Protein 3BQW (pdb70)

CATH classification: 3.15.30.10 (+1 more: 3.30.1930.10)

B-factor: mean 32.92, std 10.59, range [14.54, 110.26]

InterPro domains:
  IPR005564 Major capsid protein GpE [MF_04133] (9-351)
  IPR005564 Major capsid protein GpE [PF03864] (26-349)

Foldseek 3Di:
DDWDDQVRVVCLLVVPPDLLNPAFDQLCVLFAVAEAFDPAQWQQQVPDPDPLFDQWWWKFAADVPRTPSVRTDIDSTGHFAKDKDKDWQDLVDDQDDDDDDDPPCNVPSVSSSVSSQSVVVSVQSNVVSVVQLLLSLCCLAPQKDFHHHDPDHIMMTGNCADPLQHAECVVDPFLVPDDLADDQCVVVVVVNQVQLVDGFQEKEAAQVVVVSCVSRPNSVVQFAQDDDCPDSSVVSCPSVVVFKDWRGDRVSYTYMYGGDWDADPVRDIDGSDPRQKMKTAHSVFYHHKYWGFDDDVVCVVVVNRRDQKGKTWDWDDDVDTIIMIMIITGIHRTTSDSSNMHMYRHD

Radius of gyration: 22.41 Å; Cα contacts (8 Å, |Δi|>4): 699; chains: 1; bounding box: 51×48×63 Å

Nearest PDB structures (foldseek):
  3bqw-assembly1_A  TM=1.003E+00  e=4.067E-76  Escherichia coli CFT073
  7sj5-assembly1_B  TM=9.434E-01  e=4.697E-40  Lambdavirus lambda
  7vii-assembly1_E  TM=7.549E-01  e=7.571E-28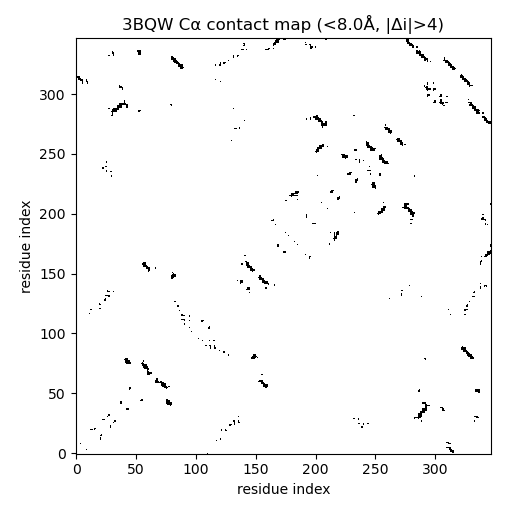  Lambdavirus lambda
  6xgp-assembly1_A  TM=8.252E-01  e=4.850E-23  Bacteriophage sp.
  6xgp-assembly2_B  TM=8.076E-01  e=1.900E-23  Bacteriophage sp.

Solvent-accessible surface area: 17542 Å² total; per-residue (Å²): 100,156,41,30,82,28,124,87,1,37,67,27,15,110,141,50,104,12,58,57,34,141,62,31,29,0,0,12,46,6,1,1,52,80,78,20,46,18,80,59,75,33,0,59,0,89,90,26,126,72,156,111,13,36,58,46,1,32,11,1,53,24,100,59,101,119,40,45,84,152,141,14,139,92,21,33,57,0,37,0,11,20,26,78,38,100,59,90,3,42,79,97,120,140,24,156,124,92,100,80,39,78,79,91,67,23,135,68,96,81,52,50,21,56,52,25,0,18,11,13,1,72,130,0,0,68,46,1,26,28,112,5,0,59,8,0,2,34,0,0,10,64,0,81,2,60,4,97,27,91,88,38,158,94,27,9,0,8,15,106,18,41,160,111,0,72,36,79,3,63,129,57,113,67,0,72,126,41,78,54,95,82,30,102,3,44,144,10,6,99,112,20,19,92,54,8,73,37,100,14,42,0,0,0,0,1,50,60,0,19,125,7,0,104,39,0,91,39,3,150,113,86,56,71,116,81,106,46,50,150,32,54,2,11,98,14,10,150,83,21,64,174,49,11,45,15,45,0,36,12,70,118,15,1,0,0,12,3,41,2,107,44,87,44,127,134,54,56,128,92,79,22,2,86,34,32,30,0,0,0,0,19,7,112,6,86,0,8,4,0,16,0,3,0,93,26,141,66,0,81,153,72,69,25,29,97,35,74,21,3,0,42,13,67,56,81,145,49,162,92,58,45,13,40,0,16,0,8,0,1,2,0,0,0,1,10,27,11,146,68,1,0,5,0,87,10,43

Sequence (347 aa):
AMALNTNQLFAYLNRGDIAEFKFSPLFTTLFFPNVATFSTQNIMLDTLDIEEVTMSAFCSPMVGSQVQRDKGYETSTIKPGYMKPKHEIDPTKTIMRMAGEDPAQLNDPTYRRMRLITGNMRRQINAIKARVEWLAVNAVTTGKNIIEGEGIERYEIDWKIPEKNIIEQADGKKWSEQDKETHYPIYDIELYADQAGCPANVMIMGAEVWRTLRSFKKFRELYDLSRGSESAAELACKNLGEVVSFKGYLGDLALIVYSGKYTDSDGTEKYFLEPDLLVLGNTNNKGLVAYGAIMDQEAVRTGATQNMFYPKNWIEDGDPAIEYVQTHSAPQPVPADIRKFVTVKIA

Structure (mmCIF, N/CA/C/O backbone):
data_3BQW
#
_entry.id   3BQW
#
_cell.length_a   113.624
_cell.length_b   113.624
_cell.length_c   58.863
_cell.angle_alpha   90.00
_cell.angle_beta   90.00
_cell.angle_gamma   120.00
#
_symmetry.space_group_name_H-M   'P 61'
#
loop_
_entity.id
_entity.type
_entity.pdbx_description
1 polymer 'Putative capsid protein of prophage'
2 water water
#
loop_
_atom_site.group_PDB
_atom_site.id
_atom_site.type_symbol
_atom_site.label_atom_id
_atom_site.label_alt_id
_atom_site.label_comp_id
_atom_site.label_asym_id
_atom_site.label_entity_id
_atom_site.label_seq_id
_atom_site.pdbx_PDB_ins_code
_atom_site.Cartn_x
_atom_site.Cartn_y
_atom_site.Cartn_z
_atom_site.occupancy
_atom_site.B_iso_or_equiv
_atom_site.auth_seq_id
_atom_site.auth_comp_id
_atom_site.auth_asym_id
_atom_site.auth_atom_id
_atom_site.pdbx_PDB_model_num
ATOM 1 N N . ALA A 1 5 ? 41.375 24.785 35.257 1.00 42.96 5 ALA A N 1
ATOM 2 C CA . ALA A 1 5 ? 41.062 23.850 34.134 1.00 42.86 5 ALA A CA 1
ATOM 3 C C . ALA A 1 5 ? 41.986 22.623 34.201 1.00 42.86 5 ALA A C 1
ATOM 4 O O . ALA A 1 5 ? 43.211 22.754 34.146 1.00 43.21 5 ALA A O 1
ATOM 6 N N . MET A 1 6 ? 41.391 21.440 34.362 1.00 42.56 6 MET A N 1
ATOM 7 C CA . MET A 1 6 ? 42.128 20.176 34.299 1.00 42.42 6 MET A CA 1
ATOM 8 C C . MET A 1 6 ? 41.808 19.444 32.985 1.00 40.74 6 MET A C 1
ATOM 9 O O . MET A 1 6 ? 40.664 19.439 32.543 1.00 40.42 6 MET A O 1
ATOM 14 N N . ALA A 1 7 ? 42.820 18.830 32.377 1.00 39.17 7 ALA A N 1
ATOM 15 C CA . ALA A 1 7 ? 42.644 18.137 31.096 1.00 38.45 7 ALA A CA 1
ATOM 16 C C . ALA A 1 7 ? 41.893 16.834 31.339 1.00 37.09 7 ALA A C 1
ATOM 17 O O . ALA A 1 7 ? 42.128 16.174 32.337 1.00 37.02 7 ALA A O 1
ATOM 19 N N . LEU A 1 8 ? 40.959 16.500 30.454 1.00 35.85 8 LEU A N 1
ATOM 20 C CA . LEU A 1 8 ? 40.220 15.252 30.563 1.00 35.22 8 LEU A CA 1
ATOM 21 C C . LEU A 1 8 ? 41.135 14.137 30.146 1.00 34.53 8 LEU A C 1
ATOM 22 O O . LEU A 1 8 ? 41.889 14.286 29.199 1.00 34.54 8 LEU A O 1
ATOM 27 N N . ASN A 1 9 ? 41.079 13.021 30.856 1.00 33.95 9 ASN A N 1
ATOM 28 C CA . ASN A 1 9 ? 41.831 11.862 30.437 1.00 33.94 9 ASN A CA 1
ATOM 29 C C . ASN A 1 9 ? 41.055 11.099 29.366 1.00 33.39 9 ASN A C 1
ATOM 30 O O . ASN A 1 9 ? 39.894 11.393 29.068 1.00 32.87 9 ASN A O 1
ATOM 35 N N . THR A 1 10 ? 41.710 10.116 28.787 1.00 33.16 10 THR A N 1
ATOM 36 C CA . THR A 1 10 ? 41.214 9.536 27.569 1.00 33.24 10 THR A CA 1
ATOM 37 C C . THR A 1 10 ? 40.018 8.605 27.793 1.00 32.49 10 THR A C 1
ATOM 38 O O . THR A 1 10 ? 39.166 8.509 26.931 1.00 32.03 10 THR A O 1
ATOM 42 N N . ASN A 1 11 ? 39.905 7.984 28.960 1.00 32.33 11 ASN A N 1
ATOM 43 C CA . ASN A 1 11 ? 38.661 7.291 29.318 1.00 32.41 11 ASN A CA 1
ATOM 44 C C . ASN A 1 11 ? 37.459 8.237 29.289 1.00 31.79 11 ASN A C 1
ATOM 45 O O . ASN A 1 11 ? 36.367 7.847 28.887 1.00 31.48 11 ASN A O 1
ATOM 50 N N . GLN A 1 12 ? 37.668 9.473 29.721 1.00 31.43 12 GLN A N 1
ATOM 51 C CA . GLN A 1 12 ? 36.600 10.486 29.736 1.00 31.93 12 GLN A CA 1
ATOM 52 C C . GLN A 1 12 ? 36.200 10.882 28.322 1.00 30.74 12 GLN A C 1
ATOM 53 O O . GLN A 1 12 ? 35.016 11.006 27.995 1.00 30.88 12 GLN A O 1
ATOM 59 N N . LEU A 1 13 ? 37.196 11.041 27.466 1.00 30.15 13 LEU A N 1
ATOM 60 C CA . LEU A 1 13 ? 36.950 11.323 26.050 1.00 29.14 13 LEU A CA 1
ATOM 61 C C . LEU A 1 13 ? 36.333 10.126 25.306 1.00 28.61 13 LEU A C 1
ATOM 62 O O . LEU A 1 13 ? 35.438 10.311 24.477 1.00 28.40 13 LEU A O 1
ATOM 67 N N . PHE A 1 14 ? 36.792 8.908 25.586 1.00 28.27 14 PHE A N 1
ATOM 68 C CA . PHE A 1 14 ? 36.170 7.699 25.005 1.00 29.15 14 PHE A CA 1
ATOM 69 C C . PHE A 1 14 ? 34.710 7.501 25.430 1.00 29.60 14 PHE A C 1
ATOM 70 O O . PHE A 1 14 ? 33.907 6.991 24.657 1.00 29.99 14 PHE A O 1
ATOM 78 N N . ALA A 1 15 ? 34.377 7.894 26.651 1.00 29.99 15 ALA A N 1
ATOM 79 C CA . ALA A 1 15 ? 32.991 7.849 27.146 1.00 30.69 15 ALA A CA 1
ATOM 80 C C . ALA A 1 15 ? 32.051 8.624 26.227 1.00 31.22 15 ALA A C 1
ATOM 81 O O . ALA A 1 15 ? 30.928 8.204 25.991 1.00 31.74 15 ALA A O 1
ATOM 83 N N . TYR A 1 16 ? 32.520 9.753 25.707 1.00 31.71 16 TYR A N 1
ATOM 84 C CA . TYR A 1 16 ? 31.733 10.535 24.767 1.00 32.57 16 TYR A CA 1
ATOM 85 C C . TYR A 1 16 ? 31.736 9.912 23.369 1.00 33.45 16 TYR A C 1
ATOM 86 O O . TYR A 1 16 ? 30.698 9.763 22.733 1.00 32.91 16 TYR A O 1
ATOM 95 N N . LEU A 1 17 ? 32.926 9.565 22.909 1.00 34.39 17 LEU A N 1
ATOM 96 C CA . LEU A 1 17 ? 33.120 8.990 21.592 1.00 36.22 17 LEU A CA 1
ATOM 97 C C . LEU A 1 17 ? 32.275 7.711 21.416 1.00 37.90 17 LEU A C 1
ATOM 98 O O . LEU A 1 17 ? 31.782 7.422 20.328 1.00 37.74 17 LEU A O 1
ATOM 103 N N . ASN A 1 18 ? 32.091 6.963 22.503 1.00 40.20 18 ASN A N 1
ATOM 104 C CA . ASN A 1 18 ? 31.359 5.691 22.472 1.00 41.97 18 ASN A CA 1
ATOM 105 C C . ASN A 1 18 ? 29.898 5.839 22.839 1.00 43.55 18 ASN A C 1
ATOM 106 O O . ASN A 1 18 ? 29.226 4.834 23.030 1.00 44.60 18 ASN A O 1
ATOM 111 N N . ARG A 1 19 ? 29.395 7.070 22.940 1.00 45.21 19 ARG A N 1
ATOM 112 C CA . ARG A 1 19 ? 28.135 7.317 23.667 1.00 46.07 19 ARG A CA 1
ATOM 113 C C . ARG A 1 19 ? 26.863 6.670 23.076 1.00 46.91 19 ARG A C 1
ATOM 114 O O . ARG A 1 19 ? 25.909 6.384 23.831 1.00 47.87 19 ARG A O 1
ATOM 122 N N . GLY A 1 20 ? 26.841 6.452 21.757 1.00 47.22 20 GLY A N 1
ATOM 123 C CA . GLY A 1 20 ? 25.775 5.671 21.096 1.00 47.10 20 GLY A CA 1
ATOM 124 C C . GLY A 1 20 ? 24.721 6.474 20.353 1.00 46.96 20 GLY A C 1
ATOM 125 O O . GLY A 1 20 ? 24.177 6.014 19.341 1.00 47.53 20 GLY A O 1
ATOM 126 N N . ASP A 1 21 ? 24.455 7.680 20.854 1.00 46.40 21 ASP A N 1
ATOM 127 C CA . ASP A 1 21 ? 23.459 8.588 20.298 1.00 45.77 21 ASP A CA 1
ATOM 128 C C . ASP A 1 21 ? 24.050 9.834 19.631 1.00 44.87 21 ASP A C 1
ATOM 129 O O . ASP A 1 21 ? 23.394 10.859 19.562 1.00 45.75 21 ASP A O 1
ATOM 134 N N . ILE A 1 22 ? 25.273 9.769 19.136 1.00 43.37 22 ILE A N 1
ATOM 135 C CA . ILE A 1 22 ? 25.825 10.904 18.398 1.00 42.22 22 ILE A CA 1
ATOM 136 C C . ILE A 1 22 ? 25.994 10.461 16.938 1.00 41.14 22 ILE A C 1
ATOM 137 O O . ILE A 1 22 ? 26.796 9.579 16.646 1.00 40.49 22 ILE A O 1
ATOM 142 N N . ALA A 1 23 ? 25.198 11.069 16.052 1.00 40.15 23 ALA A N 1
ATOM 143 C CA . ALA A 1 23 ? 25.120 10.728 14.630 1.00 39.71 23 ALA A CA 1
ATOM 144 C C . ALA A 1 23 ? 26.492 10.699 13.983 1.00 39.66 23 ALA A C 1
ATOM 145 O O . ALA A 1 23 ? 26.802 9.787 13.217 1.00 38.81 23 ALA A O 1
ATOM 147 N N . GLU A 1 24 ? 27.319 11.683 14.333 1.00 39.58 24 GLU A N 1
ATOM 148 C CA . 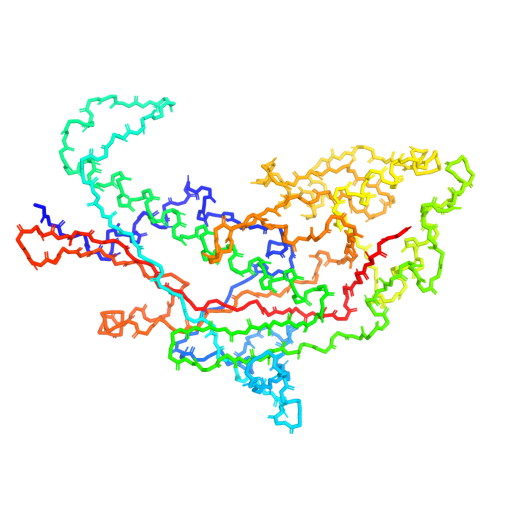GLU A 1 24 ? 28.677 11.801 13.792 1.00 39.84 24 GLU A CA 1
ATOM 149 C C . GLU A 1 24 ? 29.492 10.565 14.091 1.00 38.89 24 GLU A C 1
ATOM 150 O O . GLU A 1 24 ? 30.445 10.279 13.385 1.00 38.88 24 GLU A O 1
ATOM 156 N N . PHE A 1 25 ? 29.135 9.858 15.162 1.00 38.32 25 PHE A N 1
ATOM 157 C CA . PHE A 1 25 ? 29.874 8.676 15.573 1.00 37.69 25 PHE A CA 1
ATOM 158 C C . PHE A 1 25 ? 29.245 7.401 15.012 1.00 37.23 25 PHE A C 1
ATOM 159 O O . PHE A 1 25 ? 29.966 6.510 14.587 1.00 37.07 25 PHE A O 1
ATOM 167 N N . LYS A 1 26 ? 27.924 7.306 14.971 1.00 36.49 26 LYS A N 1
ATOM 168 C CA . LYS A 1 26 ? 27.338 6.040 14.578 1.00 37.01 26 LYS A CA 1
ATOM 169 C C . LYS A 1 26 ? 27.180 5.866 13.039 1.00 35.46 26 LYS A C 1
ATOM 170 O O . LYS A 1 26 ? 27.145 4.730 12.548 1.00 34.72 26 LYS A O 1
ATOM 176 N N . PHE A 1 27 ? 27.110 6.974 12.293 1.00 33.66 27 PHE A N 1
ATOM 177 C CA . PHE A 1 27 ? 26.956 6.917 10.839 1.00 32.34 27 PHE A CA 1
ATOM 178 C C . PHE A 1 27 ? 28.195 7.415 10.118 1.00 30.54 27 PHE A C 1
ATOM 179 O O . PHE A 1 27 ? 28.964 8.195 10.656 1.00 30.71 27 PHE A O 1
ATOM 187 N N . SER A 1 28 ? 28.347 6.944 8.887 1.00 28.26 28 SER A N 1
ATOM 188 C CA . SER A 1 28 ? 29.424 7.323 7.978 1.00 26.97 28 SER A CA 1
ATOM 189 C C . SER A 1 28 ? 28.846 7.671 6.604 1.00 25.45 28 SER A C 1
ATOM 190 O O . SER A 1 28 ? 27.715 7.302 6.276 1.00 25.17 28 SER A O 1
ATOM 193 N N . PRO A 1 29 ? 29.616 8.398 5.792 1.00 23.80 29 PRO A N 1
ATOM 194 C CA . PRO A 1 29 ? 29.162 8.751 4.461 1.00 23.33 29 PRO A CA 1
ATOM 195 C C . PRO A 1 29 ? 28.808 7.547 3.576 1.00 22.94 29 PRO A C 1
ATOM 196 O O . PRO A 1 29 ? 29.092 6.383 3.918 1.00 22.04 29 PRO A O 1
ATOM 200 N N . LEU A 1 30 ? 28.187 7.836 2.447 1.00 22.43 30 LEU A N 1
ATOM 201 C CA . LEU A 1 30 ? 27.521 6.817 1.640 1.00 22.49 30 LEU A CA 1
ATOM 202 C C . LEU A 1 30 ? 28.409 5.680 1.094 1.00 21.76 30 LEU A C 1
ATOM 203 O O . LEU A 1 30 ? 28.077 4.528 1.257 1.00 20.81 30 LEU A O 1
ATOM 208 N N . PHE A 1 31 ? 29.494 6.010 0.397 1.00 22.48 31 PHE A N 1
ATOM 209 C CA . PHE A 1 31 ? 30.363 4.980 -0.199 1.00 21.82 31 PHE A CA 1
ATOM 210 C C . PHE A 1 31 ? 30.980 4.098 0.879 1.00 22.29 31 PHE A C 1
ATOM 211 O O . PHE A 1 31 ? 31.012 2.869 0.737 1.00 22.93 31 PHE A O 1
ATOM 219 N N . THR A 1 32 ? 31.392 4.723 1.988 1.00 21.72 32 THR A N 1
ATOM 220 C CA . THR A 1 32 ? 31.871 3.987 3.128 1.00 21.66 32 THR A CA 1
ATOM 221 C C . THR A 1 32 ? 30.810 2.998 3.638 1.00 21.95 32 THR A C 1
ATOM 222 O O . THR A 1 32 ? 31.089 1.793 3.842 1.00 21.01 32 THR A O 1
ATOM 226 N N . THR A 1 33 ? 29.592 3.493 3.788 1.00 21.61 33 THR A N 1
ATOM 227 C CA . THR A 1 33 ? 28.512 2.685 4.291 1.00 21.86 33 THR A CA 1
ATOM 228 C C . THR A 1 33 ? 28.102 1.544 3.346 1.00 22.10 33 THR A C 1
ATOM 229 O O . THR A 1 33 ? 27.808 0.449 3.795 1.00 22.62 33 THR A O 1
ATOM 233 N N . LEU A 1 34 ? 28.032 1.805 2.048 1.00 22.43 34 LEU A N 1
ATOM 234 C CA . LEU A 1 34 ? 27.583 0.787 1.118 1.00 22.96 34 LEU A CA 1
ATOM 235 C C . LEU A 1 34 ? 28.671 -0.245 0.863 1.00 22.89 34 LEU A C 1
ATOM 236 O O . LEU A 1 34 ? 28.400 -1.453 0.841 1.00 23.61 34 LEU A O 1
ATOM 241 N N . PHE A 1 35 ? 29.902 0.231 0.676 1.00 22.08 35 PHE A N 1
ATOM 242 C CA . PHE A 1 35 ? 30.931 -0.585 0.054 1.00 22.10 35 PHE A CA 1
ATOM 243 C C . PHE A 1 35 ? 32.137 -0.889 0.952 1.00 21.52 35 PHE A C 1
ATOM 244 O O . PHE A 1 35 ? 32.950 -1.747 0.612 1.00 21.19 35 PHE A O 1
ATOM 252 N N . PHE A 1 36 ? 32.259 -0.179 2.076 1.00 21.73 36 PHE A N 1
ATOM 253 C CA . PHE A 1 36 ? 33.352 -0.376 3.025 1.00 21.16 36 PHE A CA 1
ATOM 254 C C . PHE A 1 36 ? 32.856 -0.335 4.467 1.00 22.11 36 PHE A C 1
ATOM 255 O O . PHE A 1 36 ? 33.466 0.334 5.319 1.00 21.43 36 PHE A O 1
ATOM 263 N N . PRO A 1 37 ? 31.733 -1.029 4.755 1.00 22.72 37 PRO A N 1
ATOM 264 C CA . PRO A 1 37 ? 31.057 -0.851 6.044 1.00 23.25 37 PRO A CA 1
ATOM 265 C C . PRO A 1 37 ? 31.704 -1.557 7.234 1.00 23.71 37 PRO A C 1
ATOM 266 O O . PRO A 1 37 ? 31.464 -1.172 8.389 1.00 23.71 37 PRO A O 1
ATOM 270 N N . ASN A 1 38 ? 32.481 -2.605 6.963 1.00 23.60 38 ASN A N 1
ATOM 271 C CA . ASN A 1 38 ? 33.170 -3.338 8.016 1.00 23.06 38 ASN A CA 1
ATOM 272 C C . ASN A 1 38 ? 34.421 -2.609 8.498 1.00 22.72 38 ASN A C 1
ATOM 273 O O . ASN A 1 38 ? 34.866 -1.599 7.901 1.00 22.37 38 ASN A O 1
ATOM 278 N N . VAL A 1 39 ? 34.960 -3.115 9.600 1.00 22.09 39 VAL A N 1
ATOM 279 C CA . VAL A 1 39 ? 36.093 -2.512 10.258 1.00 22.39 39 VAL A CA 1
ATOM 280 C C . VAL A 1 39 ? 37.055 -3.599 10.690 1.00 22.59 39 VAL A C 1
ATOM 281 O O . VAL A 1 39 ? 36.646 -4.727 11.055 1.00 21.79 39 VAL A O 1
ATOM 285 N N . ALA A 1 40 ? 38.338 -3.275 10.581 1.00 22.26 40 ALA A N 1
ATOM 286 C CA . ALA A 1 40 ? 39.376 -4.074 11.169 1.00 22.80 40 ALA A CA 1
ATOM 287 C C . ALA A 1 40 ? 40.390 -3.109 11.758 1.00 23.20 40 ALA A C 1
ATOM 288 O O . ALA A 1 40 ? 40.851 -2.190 11.073 1.00 23.10 40 ALA A O 1
ATOM 290 N N . THR A 1 41 ? 40.722 -3.309 13.034 1.00 23.88 41 THR A N 1
ATOM 291 C CA . THR A 1 41 ? 41.740 -2.508 13.698 1.00 24.16 41 THR A CA 1
ATOM 292 C C . THR A 1 41 ? 42.977 -3.374 13.880 1.00 25.45 41 THR A C 1
ATOM 293 O O . THR A 1 41 ? 42.879 -4.522 14.331 1.00 26.24 41 THR A O 1
ATOM 297 N N . PHE A 1 42 ? 44.139 -2.834 13.517 1.00 25.34 42 PHE A N 1
ATOM 298 C CA . PHE A 1 42 ? 45.381 -3.570 13.602 1.00 25.25 42 PHE A CA 1
ATOM 299 C C . PHE A 1 42 ? 46.203 -3.124 14.809 1.00 25.26 42 PHE A C 1
ATOM 300 O O . PHE A 1 42 ? 46.109 -1.975 15.242 1.00 25.64 42 PHE A O 1
ATOM 308 N N . SER A 1 43 ? 46.991 -4.057 15.355 1.00 25.38 43 SER A N 1
ATOM 309 C CA . SER A 1 43 ? 47.922 -3.772 16.451 1.00 26.42 43 SER A CA 1
ATOM 310 C C . SER A 1 43 ? 49.308 -3.462 15.912 1.00 25.46 43 SER A C 1
ATOM 311 O O . SER A 1 43 ? 50.245 -3.185 16.665 1.00 25.92 43 SER A O 1
ATOM 314 N N . THR A 1 44 ? 49.445 -3.553 14.602 1.00 25.23 44 THR A N 1
ATOM 315 C CA . THR A 1 44 ? 50.634 -3.058 13.908 1.00 24.75 44 THR A CA 1
ATOM 316 C C . THR A 1 44 ? 50.327 -1.697 13.248 1.00 25.27 44 THR A C 1
ATOM 317 O O . THR A 1 44 ? 49.171 -1.363 12.933 1.00 24.31 44 THR A O 1
ATOM 321 N N . GLN A 1 45 ? 51.379 -0.914 13.080 1.00 25.84 45 GLN A N 1
ATOM 322 C CA . GLN A 1 45 ? 51.304 0.380 12.443 1.00 26.51 45 GLN A CA 1
ATOM 323 C C . GLN A 1 45 ? 50.745 0.238 11.059 1.00 26.17 45 GLN A C 1
ATOM 324 O O . GLN A 1 45 ? 49.879 1.013 10.660 1.00 26.51 45 GLN A O 1
ATOM 330 N N . ASN A 1 46 ? 51.270 -0.742 10.324 1.00 25.86 46 ASN A N 1
ATOM 331 C CA . ASN A 1 46 ? 50.813 -1.030 8.993 1.00 25.64 46 ASN A CA 1
ATOM 332 C C . ASN A 1 46 ? 49.691 -2.033 8.984 1.00 25.17 46 ASN A C 1
ATOM 333 O O . ASN A 1 46 ? 49.611 -2.907 9.834 1.00 24.29 46 ASN A O 1
ATOM 338 N N . ILE A 1 47 ? 48.839 -1.885 7.980 1.00 25.86 47 ILE A N 1
ATOM 339 C CA . ILE A 1 47 ? 47.753 -2.806 7.713 1.00 25.96 47 ILE A CA 1
ATOM 340 C C . ILE A 1 47 ? 48.352 -4.046 7.064 1.00 25.92 47 ILE A C 1
ATOM 341 O O . ILE A 1 47 ? 49.010 -3.957 6.024 1.00 24.95 47 ILE A O 1
ATOM 346 N N . MET A 1 48 ? 48.097 -5.195 7.684 1.00 25.69 48 MET A N 1
ATOM 347 C CA . MET A 1 48 ? 48.561 -6.469 7.207 1.00 26.57 48 MET A CA 1
ATOM 348 C C . MET A 1 48 ? 47.404 -7.293 6.626 1.00 27.07 48 MET A C 1
ATOM 349 O O . MET A 1 48 ? 46.743 -8.034 7.348 1.00 27.19 48 MET A O 1
ATOM 354 N N . LEU A 1 49 ? 47.180 -7.170 5.321 1.00 27.24 49 LEU A N 1
ATOM 355 C CA . LEU A 1 49 ? 45.944 -7.631 4.698 1.00 28.11 49 LEU A CA 1
ATOM 356 C C . LEU A 1 49 ? 45.821 -9.154 4.674 1.00 29.51 49 LEU A C 1
ATOM 357 O O . LEU A 1 49 ? 44.724 -9.691 4.741 1.00 29.65 49 LEU A O 1
ATOM 362 N N . ASP A 1 50 ? 46.972 -9.810 4.577 1.00 30.96 50 ASP A N 1
ATOM 363 C CA . ASP A 1 50 ? 47.140 -11.260 4.640 1.00 32.00 50 ASP A CA 1
ATOM 364 C C . ASP A 1 50 ? 46.657 -11.895 5.950 1.00 32.03 50 ASP A C 1
ATOM 365 O O . ASP A 1 50 ? 46.495 -13.108 6.011 1.00 32.67 50 ASP A O 1
ATOM 370 N N . THR A 1 51 ? 46.472 -11.104 7.001 1.00 32.10 51 THR A N 1
ATOM 371 C CA . THR A 1 51 ? 46.021 -11.614 8.288 1.00 32.09 51 THR A CA 1
ATOM 372 C C . THR A 1 51 ? 44.501 -11.542 8.529 1.00 33.12 51 THR A C 1
ATOM 373 O O . THR A 1 51 ? 44.042 -11.875 9.615 1.00 33.31 51 THR A O 1
ATOM 377 N N . LEU A 1 52 ? 43.717 -11.120 7.549 1.00 34.17 52 LEU A N 1
ATOM 378 C CA . LEU A 1 52 ? 42.292 -10.903 7.788 1.00 35.26 52 LEU A CA 1
ATOM 379 C C . LEU A 1 52 ? 41.537 -12.237 7.813 1.00 37.00 52 LEU A C 1
ATOM 380 O O . LEU A 1 52 ? 41.821 -13.121 6.996 1.00 37.37 52 LEU A O 1
ATOM 385 N N . ASP A 1 53 ? 40.600 -12.378 8.762 1.00 38.22 53 ASP A N 1
ATOM 386 C CA . ASP A 1 53 ? 39.793 -13.605 8.912 1.00 39.37 53 ASP A CA 1
ATOM 387 C C . ASP A 1 53 ? 38.873 -13.835 7.689 1.00 41.05 53 ASP A C 1
ATOM 388 O O . ASP A 1 53 ? 38.719 -14.967 7.208 1.00 41.12 53 ASP A O 1
ATOM 393 N N . ILE A 1 54 ? 38.291 -12.748 7.193 1.00 42.57 54 ILE A N 1
ATOM 394 C CA . ILE A 1 54 ? 37.485 -12.772 5.982 1.00 44.40 54 ILE A CA 1
ATOM 395 C C . ILE A 1 54 ? 38.360 -12.953 4.741 1.00 45.35 54 ILE A C 1
ATOM 396 O O . ILE A 1 54 ? 39.182 -12.103 4.426 1.00 46.02 54 ILE A O 1
ATOM 401 N N . GLU A 1 55 ? 38.168 -14.055 4.032 1.00 46.55 55 GLU A N 1
ATOM 402 C CA . GLU A 1 55 ? 38.926 -14.323 2.815 1.00 47.68 55 GLU A CA 1
ATOM 403 C C . GLU A 1 55 ? 38.443 -13.512 1.615 1.00 47.43 55 GLU A C 1
ATOM 404 O O . GLU A 1 55 ? 39.184 -13.349 0.647 1.00 48.21 55 GLU A O 1
ATOM 410 N N . GLU A 1 56 ? 37.202 -13.032 1.674 1.00 47.05 56 GLU A N 1
ATOM 411 C CA . GLU A 1 56 ? 36.526 -12.441 0.505 1.00 46.51 56 GLU A CA 1
ATOM 412 C C . GLU A 1 56 ? 36.809 -10.958 0.249 1.00 44.09 56 GLU A C 1
ATOM 413 O O . GLU A 1 56 ? 36.252 -10.383 -0.679 1.00 44.76 56 GLU A O 1
ATOM 419 N N . VAL A 1 57 ? 37.678 -10.334 1.037 1.00 41.30 57 VAL A N 1
ATOM 420 C CA . VAL A 1 57 ? 38.148 -8.999 0.703 1.00 39.02 57 VAL A CA 1
ATOM 421 C C . VAL A 1 57 ? 39.541 -9.035 0.034 1.00 36.59 57 VAL A C 1
ATOM 422 O O . VAL A 1 57 ? 40.210 -10.062 0.023 1.00 35.05 57 VAL A O 1
ATOM 426 N N . THR A 1 58 ? 39.933 -7.912 -0.568 1.00 34.70 58 THR A N 1
ATOM 427 C CA . THR A 1 58 ? 41.194 -7.807 -1.328 1.00 33.00 58 THR A CA 1
ATOM 428 C C . THR A 1 58 ? 42.394 -7.872 -0.382 1.00 33.01 58 THR A C 1
ATOM 429 O O . THR A 1 58 ? 42.431 -7.184 0.638 1.00 31.76 58 THR A O 1
ATOM 433 N N . MET A 1 59 ? 43.389 -8.684 -0.718 1.00 32.98 59 MET A N 1
ATOM 434 C CA . MET A 1 59 ? 44.474 -8.907 0.250 1.00 33.83 59 MET A CA 1
ATOM 435 C C . MET A 1 59 ? 45.852 -8.457 -0.217 1.00 32.05 59 MET A C 1
ATOM 436 O O . MET A 1 59 ? 46.840 -8.661 0.481 1.00 31.86 59 MET A O 1
ATOM 441 N N . SER A 1 60 ? 45.898 -7.813 -1.376 1.00 30.65 60 SER A N 1
ATOM 442 C CA . SER A 1 60 ? 47.073 -7.066 -1.762 1.00 29.69 60 SER A CA 1
ATOM 443 C C . SER A 1 60 ? 46.702 -5.897 -2.645 1.00 28.74 60 SER A C 1
ATOM 444 O O . SER A 1 60 ? 45.612 -5.842 -3.205 1.00 27.94 60 SER A O 1
ATOM 447 N N . ALA A 1 61 ? 47.630 -4.953 -2.749 1.00 27.93 61 ALA A N 1
ATOM 448 C CA . ALA A 1 61 ? 47.504 -3.820 -3.659 1.00 26.97 61 ALA A CA 1
ATOM 449 C C . ALA A 1 61 ? 48.874 -3.536 -4.250 1.00 26.03 61 ALA A C 1
ATOM 450 O O . ALA A 1 61 ? 49.900 -3.926 -3.693 1.00 25.95 61 ALA A O 1
ATOM 452 N N . PHE A 1 62 ? 48.871 -2.886 -5.405 1.00 25.66 62 PHE A N 1
ATOM 453 C CA . PHE A 1 62 ? 50.091 -2.478 -6.083 1.00 24.74 62 PHE A CA 1
ATOM 454 C C . PHE A 1 62 ? 50.422 -1.073 -5.622 1.00 24.56 62 PHE A C 1
ATOM 455 O O . PHE A 1 62 ? 49.711 -0.106 -5.912 1.00 24.70 62 PHE A O 1
ATOM 463 N N . CYS A 1 63 ? 51.516 -0.978 -4.889 1.00 24.67 63 CYS A N 1
ATOM 464 C CA . CYS A 1 63 ? 51.930 0.234 -4.242 1.00 24.89 63 CYS A CA 1
ATOM 465 C C . CYS A 1 63 ? 53.171 0.781 -4.930 1.00 24.20 63 CYS A C 1
ATOM 466 O O . CYS A 1 63 ? 54.141 0.059 -5.145 1.00 24.28 63 CYS A O 1
ATOM 469 N N . SER A 1 64 ? 53.111 2.061 -5.284 1.00 23.76 64 SER A N 1
ATOM 470 C CA . SER A 1 64 ? 54.157 2.724 -6.032 1.00 22.90 64 SER A CA 1
ATOM 471 C C . SER A 1 64 ? 54.582 4.010 -5.332 1.00 22.81 64 SER A C 1
ATOM 472 O O . SER A 1 64 ? 53.737 4.784 -4.916 1.00 22.05 64 SER A O 1
ATOM 475 N N . PRO A 1 65 ? 55.905 4.289 -5.295 1.00 22.82 65 PRO A N 1
ATOM 476 C CA . PRO A 1 65 ? 56.292 5.572 -4.760 1.00 22.76 65 PRO A CA 1
ATOM 477 C C . PRO A 1 65 ? 55.973 6.696 -5.778 1.00 23.04 65 PRO A C 1
ATOM 478 O O . PRO A 1 65 ? 55.663 6.430 -6.961 1.00 22.10 65 PRO A O 1
ATOM 482 N N . MET A 1 66 ? 56.069 7.935 -5.310 1.00 23.35 66 MET A N 1
ATOM 483 C CA . MET A 1 66 ? 55.780 9.099 -6.128 1.00 23.60 66 MET A CA 1
ATOM 484 C C . MET A 1 66 ? 56.939 10.070 -5.974 1.00 25.37 66 MET A C 1
ATOM 485 O O . MET A 1 66 ? 57.599 10.104 -4.939 1.00 25.73 66 MET A O 1
ATOM 490 N N . VAL A 1 67 ? 57.203 10.827 -7.025 1.00 27.22 67 VAL A N 1
ATOM 491 C CA . VAL A 1 67 ? 58.144 11.947 -6.981 1.00 28.49 67 VAL A CA 1
ATOM 492 C C . VAL A 1 67 ? 57.316 13.133 -7.469 1.00 29.66 67 VAL A C 1
ATOM 493 O O . VAL A 1 67 ? 56.970 13.215 -8.648 1.00 30.27 67 VAL A O 1
ATOM 497 N N . GLY A 1 68 ? 56.937 14.007 -6.543 1.00 30.92 68 GLY A N 1
ATOM 498 C CA . GLY A 1 68 ? 55.997 15.072 -6.840 1.00 31.70 68 GLY A CA 1
ATOM 499 C C . GLY A 1 68 ? 54.632 14.461 -7.087 1.00 32.57 68 GLY A C 1
ATOM 500 O O . GLY A 1 68 ? 54.137 13.652 -6.284 1.00 32.65 68 GLY A O 1
ATOM 501 N N . SER A 1 69 ? 54.031 14.838 -8.212 1.00 33.09 69 SER A N 1
ATOM 502 C CA . SER A 1 69 ? 52.781 14.252 -8.649 1.00 33.70 69 SER A CA 1
ATOM 503 C C . SER A 1 69 ? 53.016 13.056 -9.586 1.00 33.46 69 SER A C 1
ATOM 504 O O . SER A 1 69 ? 52.068 12.497 -10.121 1.00 34.10 69 SER A O 1
ATOM 507 N N . GLN A 1 70 ? 54.261 12.653 -9.784 1.00 33.07 70 GLN A N 1
ATOM 508 C CA . GLN A 1 70 ? 54.554 11.564 -10.700 1.00 33.12 70 GLN A CA 1
ATOM 509 C C . GLN A 1 70 ? 54.582 10.215 -9.966 1.00 32.02 70 GLN A C 1
ATOM 510 O O . GLN A 1 70 ? 55.359 10.033 -9.028 1.00 31.15 70 GLN A O 1
ATOM 516 N N . VAL A 1 71 ? 53.738 9.274 -10.398 1.00 30.93 71 VAL A N 1
ATOM 517 C CA . VAL A 1 71 ? 53.787 7.917 -9.861 1.00 30.22 71 VAL A CA 1
ATOM 518 C C . VAL A 1 71 ? 54.919 7.141 -10.543 1.00 29.59 71 VAL A C 1
ATOM 519 O O . VAL A 1 71 ? 54.975 7.090 -11.755 1.00 29.78 71 VAL A O 1
ATOM 523 N N . GLN A 1 72 ? 55.818 6.563 -9.751 1.00 29.41 72 GLN A N 1
ATOM 524 C CA . GLN A 1 72 ? 56.928 5.732 -10.257 1.00 2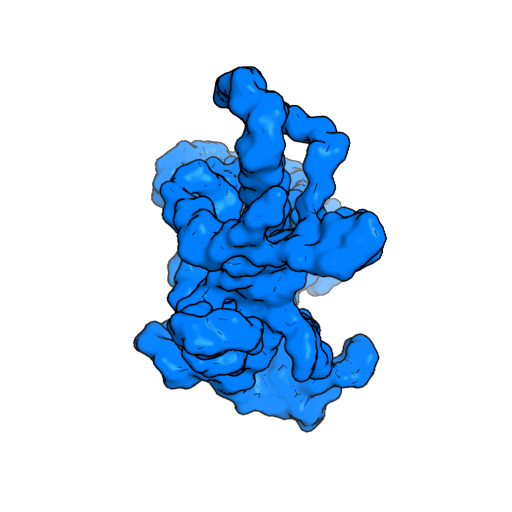9.22 72 GLN A CA 1
ATOM 525 C C . GLN A 1 72 ? 56.486 4.273 -10.313 1.00 28.49 72 GLN A C 1
ATOM 526 O O . GLN A 1 72 ? 56.867 3.468 -9.457 1.00 27.18 72 GLN A O 1
ATOM 532 N N . ARG A 1 73 ? 55.712 3.929 -11.338 1.00 28.46 73 ARG A N 1
ATOM 533 C CA . ARG A 1 73 ? 55.100 2.603 -11.434 1.00 29.01 73 ARG A CA 1
ATOM 534 C C . ARG A 1 73 ? 56.118 1.479 -11.642 1.00 27.16 73 ARG A C 1
ATOM 535 O O . ARG A 1 73 ? 55.839 0.326 -11.332 1.00 26.36 73 ARG A O 1
ATOM 543 N N . ASP A 1 74 ? 57.298 1.810 -12.164 1.00 26.37 74 ASP A N 1
ATOM 544 C CA . ASP A 1 74 ? 58.352 0.800 -12.321 1.00 25.96 74 ASP A CA 1
ATOM 545 C C . ASP A 1 74 ? 58.924 0.409 -10.973 1.00 25.12 74 ASP A C 1
ATOM 546 O O . ASP A 1 74 ? 59.502 -0.656 -10.848 1.00 25.49 74 ASP A O 1
ATOM 551 N N . LYS A 1 75 ? 58.757 1.277 -9.979 1.00 24.57 75 LYS A N 1
ATOM 552 C CA . LYS A 1 75 ? 59.138 0.981 -8.597 1.00 24.80 75 LYS A CA 1
ATOM 553 C C . LYS A 1 75 ? 57.988 0.480 -7.718 1.00 24.80 75 LYS A C 1
ATOM 554 O O . LYS A 1 75 ? 58.151 0.364 -6.524 1.00 24.84 75 LYS A O 1
ATOM 560 N N . GLY A 1 76 ? 56.847 0.158 -8.316 1.00 25.93 76 GLY A N 1
ATOM 561 C CA . GLY A 1 76 ? 55.721 -0.390 -7.580 1.00 27.13 76 GLY A CA 1
ATOM 562 C C . GLY A 1 76 ? 55.753 -1.897 -7.538 1.00 28.03 76 GLY A C 1
ATOM 563 O O . GLY A 1 76 ? 56.392 -2.535 -8.366 1.00 28.81 76 GLY A O 1
ATOM 564 N N . TYR A 1 77 ? 55.052 -2.474 -6.572 1.00 29.40 77 TYR A N 1
ATOM 565 C CA . TYR A 1 77 ? 55.003 -3.919 -6.409 1.00 29.99 77 TYR A CA 1
ATOM 566 C C . TYR A 1 77 ? 53.727 -4.288 -5.626 1.00 29.69 77 TYR A C 1
ATOM 567 O O . TYR A 1 77 ? 53.216 -3.466 -4.844 1.00 29.01 77 TYR A O 1
ATOM 576 N N . GLU A 1 78 ? 53.195 -5.490 -5.877 1.00 29.13 78 GLU A N 1
ATOM 577 C CA . GLU A 1 78 ? 52.096 -6.038 -5.084 1.00 29.50 78 GLU A CA 1
ATOM 578 C C . GLU A 1 78 ? 52.559 -6.377 -3.695 1.00 28.11 78 GLU A C 1
ATOM 579 O O . GLU A 1 78 ? 53.525 -7.095 -3.519 1.00 28.22 78 GLU A O 1
ATOM 585 N N . THR A 1 79 ? 51.836 -5.854 -2.716 1.00 27.51 79 THR A N 1
ATOM 586 C CA . THR A 1 79 ? 52.150 -6.098 -1.322 1.00 26.35 79 THR A CA 1
ATOM 587 C C . THR A 1 79 ? 50.857 -6.223 -0.524 1.00 26.32 79 THR A C 1
ATOM 588 O O . THR A 1 79 ? 49.856 -5.584 -0.841 1.00 24.89 79 THR A O 1
ATOM 592 N N . SER A 1 80 ? 50.887 -7.063 0.505 1.00 26.61 80 SER A N 1
ATOM 593 C CA . SER A 1 80 ? 49.786 -7.167 1.456 1.00 27.58 80 SER A CA 1
ATOM 594 C C . SER A 1 80 ? 50.002 -6.272 2.678 1.00 27.29 80 SER A C 1
ATOM 595 O O . SER A 1 80 ? 49.135 -6.160 3.542 1.00 28.29 80 SER A O 1
ATOM 598 N N . THR A 1 81 ? 51.152 -5.618 2.733 1.00 27.39 81 THR A N 1
ATOM 599 C CA . THR A 1 81 ? 51.445 -4.618 3.745 1.00 28.14 81 THR A CA 1
ATOM 600 C C . THR A 1 81 ? 51.160 -3.232 3.181 1.00 28.84 81 THR A C 1
ATOM 601 O O . THR A 1 81 ? 51.799 -2.811 2.213 1.00 28.32 81 THR A O 1
ATOM 605 N N . ILE A 1 82 ? 50.197 -2.541 3.796 1.00 29.34 82 ILE A N 1
ATOM 606 C CA . ILE A 1 82 ? 49.765 -1.211 3.385 1.00 29.75 82 ILE A CA 1
ATOM 607 C C . ILE A 1 82 ? 50.051 -0.224 4.518 1.00 29.41 82 ILE A C 1
ATOM 608 O O . ILE A 1 82 ? 49.662 -0.455 5.653 1.00 30.00 82 ILE A O 1
ATOM 613 N N . LYS A 1 83 ? 50.718 0.878 4.206 1.00 29.62 83 LYS A N 1
ATOM 614 C CA . LYS A 1 83 ? 50.978 1.929 5.183 1.00 29.43 83 LYS A CA 1
ATOM 615 C C . LYS A 1 83 ? 49.837 2.954 5.110 1.00 28.75 83 LYS A C 1
ATOM 616 O O . LYS A 1 83 ? 49.645 3.593 4.104 1.00 28.51 83 LYS A O 1
ATOM 622 N N . PRO A 1 84 ? 49.008 3.048 6.160 1.00 28.25 84 PRO A N 1
ATOM 623 C CA . PRO A 1 84 ? 47.918 4.029 6.108 1.00 27.61 84 PRO A CA 1
ATOM 624 C C . PRO A 1 84 ? 48.369 5.489 6.294 1.00 26.62 84 PRO A C 1
ATOM 625 O O . PRO A 1 84 ? 49.417 5.744 6.847 1.00 26.50 84 PRO A O 1
ATOM 629 N N . GLY A 1 85 ? 47.573 6.426 5.793 1.00 26.14 85 GLY A N 1
ATOM 630 C CA . GLY A 1 85 ? 47.782 7.837 6.058 1.00 25.78 85 GLY A CA 1
ATOM 631 C C . GLY A 1 85 ? 47.399 8.120 7.504 1.00 26.12 85 GLY A C 1
ATOM 632 O O . GLY A 1 85 ? 46.248 7.964 7.883 1.00 26.60 85 GLY A O 1
ATOM 633 N N . TYR A 1 86 ? 48.373 8.516 8.311 1.00 25.70 86 TYR A N 1
ATOM 634 C CA . TYR A 1 86 ? 48.137 8.806 9.709 1.00 25.91 86 TYR A CA 1
ATOM 635 C C . TYR A 1 86 ? 47.584 10.207 9.861 1.00 25.61 86 TYR A C 1
ATOM 636 O O . TYR A 1 86 ? 48.133 11.170 9.315 1.00 26.55 86 TYR A O 1
ATOM 645 N N . MET A 1 87 ? 46.487 10.304 10.608 1.00 25.35 87 MET A N 1
ATOM 646 C CA . MET A 1 87 ? 45.797 11.553 10.845 1.00 24.40 87 MET A CA 1
ATOM 647 C C . MET A 1 87 ? 45.774 11.877 12.343 1.00 25.58 87 MET A C 1
ATOM 648 O O . MET A 1 87 ? 45.624 10.980 13.208 1.00 25.17 87 MET A O 1
ATOM 653 N N . LYS A 1 88 ? 45.912 13.166 12.647 1.00 26.46 88 LYS A N 1
ATOM 654 C CA . LYS A 1 88 ? 45.782 13.659 14.015 1.00 26.95 88 LYS A CA 1
ATOM 655 C C . LYS A 1 88 ? 45.387 15.141 14.085 1.00 26.93 88 LYS A C 1
ATOM 656 O O . LYS A 1 88 ? 46.080 15.950 14.683 1.00 26.71 88 LYS A O 1
ATOM 662 N N . PRO A 1 89 ? 44.222 15.483 13.511 1.00 27.22 89 PRO A N 1
ATOM 663 C CA . PRO A 1 89 ? 43.765 16.850 13.567 1.00 27.19 89 PRO A CA 1
ATOM 664 C C . PRO A 1 89 ? 43.530 17.275 15.006 1.00 27.91 89 PRO A C 1
ATOM 665 O O . PRO A 1 89 ? 43.064 16.469 15.840 1.00 26.42 89 PRO A O 1
ATOM 669 N N . LYS A 1 90 ? 43.908 18.516 15.298 1.00 28.80 90 LYS A N 1
ATOM 670 C CA . LYS A 1 90 ? 43.671 19.096 16.607 1.00 30.04 90 LYS A CA 1
ATOM 671 C C . LYS A 1 90 ? 43.045 20.468 16.471 1.00 30.08 90 LYS A C 1
ATOM 672 O O . LYS A 1 90 ? 43.117 21.093 15.417 1.00 29.27 90 LYS A O 1
ATOM 678 N N . HIS A 1 91 ? 42.433 20.913 17.562 1.00 30.77 91 HIS A N 1
ATOM 679 C CA . HIS A 1 91 ? 41.808 22.217 17.641 1.00 31.27 91 HIS A CA 1
ATOM 680 C C . HIS A 1 91 ? 42.087 22.788 19.015 1.00 30.60 91 HIS A C 1
ATOM 681 O O . HIS A 1 91 ? 42.139 22.051 19.993 1.00 29.87 91 HIS A O 1
ATOM 688 N N . GLU A 1 92 ? 42.223 24.106 19.079 1.00 30.46 92 GLU A N 1
ATOM 689 C CA . GLU A 1 92 ? 42.290 24.826 20.344 1.00 30.84 92 GLU A CA 1
ATOM 690 C C . GLU A 1 92 ? 40.906 24.876 21.027 1.00 29.84 92 GLU A C 1
ATOM 691 O O . GLU A 1 92 ? 39.857 24.982 20.360 1.00 30.32 92 GLU A O 1
ATOM 697 N N . ILE A 1 93 ? 40.912 24.772 22.350 1.00 28.97 93 ILE A N 1
ATOM 698 C CA . ILE A 1 93 ? 39.704 24.896 23.160 1.00 28.43 93 ILE A CA 1
ATOM 699 C C . ILE A 1 93 ? 39.697 26.300 23.738 1.00 29.27 93 ILE A C 1
ATOM 700 O O . ILE A 1 93 ? 40.388 26.580 24.711 1.00 29.97 93 ILE A O 1
ATOM 705 N N . ASP A 1 94 ? 38.951 27.190 23.094 1.00 30.09 94 ASP A N 1
ATOM 706 C CA . ASP A 1 94 ? 38.929 28.604 23.445 1.00 30.96 94 ASP A CA 1
ATOM 707 C C . ASP A 1 94 ? 37.662 28.928 24.217 1.00 31.15 94 ASP A C 1
ATOM 708 O O . ASP A 1 94 ? 36.609 29.094 23.626 1.00 31.10 94 ASP A O 1
ATOM 713 N N . PRO A 1 95 ? 37.766 29.067 25.543 1.00 32.26 95 PRO A N 1
ATOM 714 C CA . PRO A 1 95 ? 36.545 29.292 26.329 1.00 32.44 95 PRO A CA 1
ATOM 715 C C . PRO A 1 95 ? 35.920 30.666 26.166 1.00 32.24 95 PRO A C 1
ATOM 716 O O . PRO A 1 95 ? 34.860 30.910 26.729 1.00 32.59 95 PRO A O 1
ATOM 720 N N . THR A 1 96 ? 36.541 31.550 25.394 1.00 31.93 96 THR A N 1
ATOM 721 C CA . THR A 1 96 ? 35.936 32.839 25.123 1.00 31.88 96 THR A CA 1
ATOM 722 C C . THR A 1 96 ? 34.901 32.776 23.988 1.00 31.56 96 THR A C 1
ATOM 723 O O . THR A 1 96 ? 34.247 33.766 23.720 1.00 31.73 96 THR A O 1
ATOM 726 N N . LYS A 1 97 ? 34.766 31.638 23.301 1.00 31.69 97 LYS A N 1
ATOM 727 C CA . LYS A 1 97 ? 33.774 31.513 22.234 1.00 31.27 97 LYS A CA 1
ATOM 728 C C . LYS A 1 97 ? 32.345 31.673 22.788 1.00 30.83 97 LYS A C 1
ATOM 729 O O . LYS A 1 97 ? 32.062 31.303 23.923 1.00 30.68 97 LYS A O 1
ATOM 735 N N . THR A 1 98 ? 31.447 32.212 21.974 1.00 30.86 98 THR A N 1
ATOM 736 C CA . THR A 1 98 ? 30.005 32.124 22.236 1.00 30.37 98 THR A CA 1
ATOM 737 C C . THR A 1 98 ? 29.523 30.712 21.895 1.00 30.91 98 THR A C 1
ATOM 738 O O . THR A 1 98 ? 29.739 30.228 20.802 1.00 30.64 98 THR A O 1
ATOM 742 N N . ILE A 1 99 ? 28.916 30.042 22.865 1.00 31.75 99 ILE A N 1
ATOM 743 C CA . ILE A 1 99 ? 28.472 28.666 22.694 1.00 32.55 99 ILE A CA 1
ATOM 744 C C . ILE A 1 99 ? 27.005 28.671 22.264 1.00 33.90 99 ILE A C 1
ATOM 745 O O . ILE A 1 99 ? 26.148 29.248 22.929 1.00 33.86 99 ILE A O 1
ATOM 750 N N . MET A 1 100 ? 26.748 28.064 21.113 1.00 35.73 100 MET A N 1
ATOM 751 C CA . MET A 1 100 ? 25.406 27.956 20.571 1.00 37.14 100 MET A CA 1
ATOM 752 C C . MET A 1 100 ? 24.696 26.895 21.382 1.00 39.70 100 MET A C 1
ATOM 753 O O . MET A 1 100 ? 25.203 25.785 21.508 1.00 39.90 100 MET A O 1
ATOM 758 N N . ARG A 1 101 ? 23.581 27.228 21.985 1.00 42.26 101 ARG A N 1
ATOM 759 C CA . ARG A 1 101 ? 22.743 26.211 22.529 1.00 44.45 101 ARG A CA 1
ATOM 760 C C . ARG A 1 101 ? 21.580 25.788 21.698 1.00 46.39 101 ARG A C 1
ATOM 761 O O . ARG A 1 101 ? 20.946 26.537 21.016 1.00 45.63 101 ARG A O 1
ATOM 769 N N . MET A 1 102 ? 21.323 24.516 21.775 1.00 49.02 102 MET A N 1
ATOM 770 C CA . MET A 1 102 ? 20.255 23.933 21.041 1.00 51.37 102 MET A CA 1
ATOM 771 C C . MET A 1 102 ? 18.953 24.262 21.710 1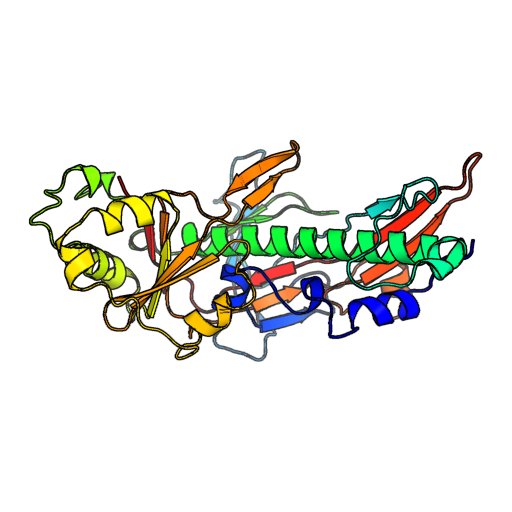.00 53.02 102 MET A C 1
ATOM 772 O O . MET A 1 102 ? 18.886 24.423 22.891 1.00 53.10 102 MET A O 1
ATOM 777 N N . ALA A 1 103 ? 17.927 24.459 20.916 1.00 55.59 103 ALA A N 1
ATOM 778 C CA . ALA A 1 103 ? 17.214 23.369 20.335 1.00 57.41 103 ALA A CA 1
ATOM 779 C C . ALA A 1 103 ? 16.971 22.358 21.468 1.00 59.39 103 ALA A C 1
ATOM 780 O O . ALA A 1 103 ? 17.476 21.248 21.467 1.00 60.03 103 ALA A O 1
ATOM 782 N N . GLY A 1 104 ? 16.181 22.766 22.443 1.00 61.01 104 GLY A N 1
ATOM 783 C CA . GLY A 1 104 ? 15.759 21.867 23.481 1.00 62.16 104 GLY A CA 1
ATOM 784 C C . GLY A 1 104 ? 16.950 21.650 24.370 1.00 63.43 104 GLY A C 1
ATOM 785 O O . GLY A 1 104 ? 17.709 20.706 24.183 1.00 63.72 104 GLY A O 1
ATOM 786 N N . GLU A 1 105 ? 17.126 22.561 25.311 1.00 64.51 105 GLU A N 1
ATOM 787 C CA . GLU A 1 105 ? 18.294 22.578 26.154 1.00 65.37 105 GLU A CA 1
ATOM 788 C C . GLU A 1 105 ? 18.462 23.834 26.969 1.00 65.85 105 GLU A C 1
ATOM 789 O O . GLU A 1 105 ? 17.902 24.863 26.704 1.00 65.51 105 GLU A O 1
ATOM 795 N N . ASP A 1 106 ? 19.349 23.726 27.925 1.00 66.64 106 ASP A N 1
ATOM 796 C CA . ASP A 1 106 ? 19.025 23.836 29.303 1.00 67.33 106 ASP A CA 1
ATOM 797 C C . ASP A 1 106 ? 19.839 25.005 29.800 1.00 67.40 106 ASP A C 1
ATOM 798 O O . ASP A 1 106 ? 20.865 24.801 30.415 1.00 67.67 106 ASP A O 1
ATOM 803 N N . PRO A 1 107 ? 19.402 26.233 29.540 1.00 67.29 107 PRO A N 1
ATOM 804 C CA . PRO A 1 107 ? 20.305 27.408 29.564 1.00 66.94 107 PRO A CA 1
ATOM 805 C C . PRO A 1 107 ? 21.305 27.478 30.737 1.00 66.47 107 PRO A C 1
ATOM 806 O O . PRO A 1 107 ? 22.430 27.965 30.559 1.00 66.12 107 PRO A O 1
ATOM 810 N N . ALA A 1 108 ? 20.887 26.991 31.908 1.00 65.98 108 ALA A N 1
ATOM 811 C CA . ALA A 1 108 ? 21.600 27.211 33.177 1.00 65.54 108 ALA A CA 1
ATOM 812 C C . ALA A 1 108 ? 23.051 26.699 33.237 1.00 65.15 108 ALA A C 1
ATOM 813 O O . ALA A 1 108 ? 23.896 27.306 33.906 1.00 65.06 108 ALA A O 1
ATOM 815 N N . GLN A 1 109 ? 23.351 25.594 32.556 1.00 64.58 109 GLN A N 1
ATOM 816 C CA . GLN A 1 109 ? 24.700 25.021 32.654 1.00 64.12 109 GLN A CA 1
ATOM 817 C C . GLN A 1 109 ? 25.752 25.931 32.024 1.00 63.18 109 GLN A C 1
ATOM 818 O O . GLN A 1 109 ? 26.905 25.941 32.453 1.00 63.06 109 GLN A O 1
ATOM 824 N N . LEU A 1 110 ? 25.350 26.704 31.018 1.00 62.06 110 LEU A N 1
ATOM 825 C CA . LEU A 1 110 ? 26.306 27.451 30.207 1.00 61.19 110 LEU A CA 1
ATOM 826 C C . LEU A 1 110 ? 27.051 28.552 30.962 1.00 60.08 110 LEU A C 1
ATOM 827 O O . LEU A 1 110 ? 27.900 29.219 30.386 1.00 60.42 110 LEU A O 1
ATOM 832 N N . ASN A 1 111 ? 26.748 28.746 32.240 1.00 58.63 111 ASN A N 1
ATOM 833 C CA . ASN A 1 111 ? 27.579 29.600 33.086 1.00 57.46 111 ASN A CA 1
ATOM 834 C C . ASN A 1 111 ? 28.829 28.862 33.561 1.00 55.91 111 ASN A C 1
ATOM 835 O O . ASN A 1 111 ? 29.927 29.412 33.537 1.00 55.86 111 ASN A O 1
ATOM 840 N N . ASP A 1 112 ? 28.645 27.614 33.986 1.00 53.92 112 ASP A N 1
ATOM 841 C CA . ASP A 1 112 ? 29.726 26.780 34.501 1.00 52.33 112 ASP A CA 1
ATOM 842 C C . ASP A 1 112 ? 30.860 26.602 33.474 1.00 50.76 112 ASP A C 1
ATOM 843 O O . ASP A 1 112 ? 30.650 25.978 32.440 1.00 50.03 112 ASP A O 1
ATOM 848 N N . PRO A 1 113 ? 32.069 27.124 33.775 1.00 49.02 113 PRO A N 1
ATOM 849 C CA . PRO A 1 113 ? 33.201 27.032 32.845 1.00 47.81 113 PRO A CA 1
ATOM 850 C C . PRO A 1 113 ? 33.606 25.598 32.467 1.00 46.17 113 PRO A C 1
ATOM 851 O O . PRO A 1 113 ? 34.098 25.379 31.369 1.00 45.78 113 PRO A O 1
ATOM 855 N N . THR A 1 114 ? 33.422 24.654 33.387 1.00 44.32 114 THR A N 1
ATOM 856 C CA . THR A 1 114 ? 33.688 23.240 33.129 1.00 42.84 114 THR A CA 1
ATOM 857 C C . THR A 1 114 ? 32.737 22.723 32.077 1.00 41.59 114 THR A C 1
ATOM 858 O O . THR A 1 114 ? 33.145 22.009 31.171 1.00 41.04 114 THR A O 1
ATOM 862 N N . TYR A 1 115 ? 31.465 23.090 32.221 1.00 40.13 115 TYR A N 1
ATOM 863 C CA . TYR A 1 115 ? 30.426 22.702 31.277 1.00 38.76 115 TYR A CA 1
ATOM 864 C C . TYR A 1 115 ? 30.749 23.238 29.887 1.00 36.98 115 TYR A C 1
ATOM 865 O O . TYR A 1 115 ? 30.583 22.530 28.898 1.00 35.97 115 TYR A O 1
ATOM 874 N N . ARG A 1 116 ? 31.224 24.480 29.850 1.00 34.88 116 ARG A N 1
ATOM 875 C CA . ARG A 1 116 ? 31.582 25.152 28.622 1.00 34.08 116 ARG A CA 1
ATOM 876 C C . ARG A 1 116 ? 32.821 24.548 27.968 1.00 32.83 116 ARG A C 1
ATOM 877 O O . ARG A 1 116 ? 32.866 24.435 26.763 1.00 31.68 116 ARG A O 1
ATOM 885 N N . ARG A 1 117 ? 33.830 24.187 28.758 1.00 32.33 117 ARG A N 1
ATOM 886 C CA . ARG A 1 117 ? 35.003 23.511 28.200 1.00 32.39 117 ARG A CA 1
ATOM 887 C C . ARG A 1 117 ? 34.555 22.190 27.583 1.00 30.89 117 ARG A C 1
ATOM 888 O O . ARG A 1 117 ? 34.955 21.867 26.469 1.00 29.84 117 ARG A O 1
ATOM 896 N N . MET A 1 118 ? 33.690 21.468 28.298 1.00 30.08 118 MET A N 1
ATOM 897 C CA . MET A 1 118 ? 33.164 20.184 27.831 1.00 30.12 118 MET A CA 1
ATOM 898 C C . MET A 1 118 ? 32.443 20.322 26.506 1.00 28.44 118 MET A C 1
ATOM 899 O O . MET A 1 118 ? 32.616 19.491 25.633 1.00 27.68 118 MET A O 1
ATOM 904 N N . ARG A 1 119 ? 31.609 21.352 26.381 1.00 27.67 119 ARG A N 1
ATOM 905 C CA . ARG A 1 119 ? 30.929 21.650 25.119 1.00 27.56 119 ARG A CA 1
ATOM 906 C C . ARG A 1 119 ? 31.902 21.885 23.977 1.00 26.24 119 ARG A C 1
ATOM 907 O O . ARG A 1 119 ? 31.671 21.421 22.861 1.00 26.88 119 ARG A O 1
ATOM 915 N N . LEU A 1 120 ? 32.965 22.635 24.236 1.00 25.04 120 LEU A N 1
ATOM 916 C CA . LEU A 1 120 ? 33.970 22.913 23.199 1.00 24.22 120 LEU A CA 1
ATOM 917 C C . LEU A 1 120 ? 34.773 21.680 22.834 1.00 23.11 120 LEU A C 1
ATOM 918 O O . LEU A 1 120 ? 35.073 21.469 21.657 1.00 22.24 120 LEU A O 1
ATOM 923 N N . ILE A 1 121 ? 35.104 20.865 23.846 1.00 22.41 121 ILE A N 1
ATOM 924 C CA . ILE A 1 121 ? 35.885 19.658 23.657 1.00 22.62 121 ILE A CA 1
ATOM 925 C C . ILE A 1 121 ? 35.106 18.666 22.803 1.00 23.12 121 ILE A C 1
ATOM 926 O O . ILE A 1 121 ? 35.623 18.178 21.791 1.00 23.31 121 ILE A O 1
ATOM 931 N N . THR A 1 122 ? 33.856 18.417 23.182 1.00 22.94 122 THR A N 1
ATOM 932 C CA . THR A 1 122 ? 33.007 17.463 22.493 1.00 23.17 122 THR A CA 1
ATOM 933 C C . THR A 1 122 ? 32.651 17.970 21.099 1.00 24.00 122 THR A C 1
ATOM 934 O O . THR A 1 122 ? 32.573 17.183 20.130 1.00 23.51 122 THR A O 1
ATOM 938 N N . GLY A 1 123 ? 32.445 19.285 20.984 1.00 23.89 123 GLY A N 1
ATOM 939 C CA . GLY A 1 123 ? 32.190 19.896 19.677 1.00 23.19 123 GLY A CA 1
ATOM 940 C C . GLY A 1 123 ? 33.342 19.697 18.710 1.00 23.07 123 GLY A C 1
ATOM 941 O O . GLY A 1 123 ? 33.134 19.383 17.539 1.00 24.11 123 GLY A O 1
ATOM 942 N N . ASN A 1 124 ? 34.561 19.892 19.194 1.00 23.22 124 ASN A N 1
ATOM 943 C CA . ASN A 1 124 ? 35.764 19.706 18.390 1.00 23.01 124 ASN A CA 1
ATOM 944 C C . ASN A 1 124 ? 36.064 18.240 18.131 1.00 22.68 124 ASN A C 1
ATOM 945 O O . ASN A 1 124 ? 36.548 17.887 17.051 1.00 23.05 124 ASN A O 1
ATOM 950 N N . MET A 1 125 ? 35.741 17.374 19.078 1.00 22.38 125 MET A N 1
ATOM 951 C CA . MET A 1 125 ? 35.843 15.936 18.846 1.00 22.14 125 MET A CA 1
ATOM 952 C C . MET A 1 125 ? 34.949 15.509 17.699 1.00 22.80 125 MET A C 1
ATOM 953 O O . MET A 1 125 ? 35.388 14.737 16.839 1.00 22.63 125 MET A O 1
ATOM 958 N N . ARG A 1 126 ? 33.696 15.981 17.689 1.00 23.35 126 ARG A N 1
ATOM 959 C CA . ARG A 1 126 ?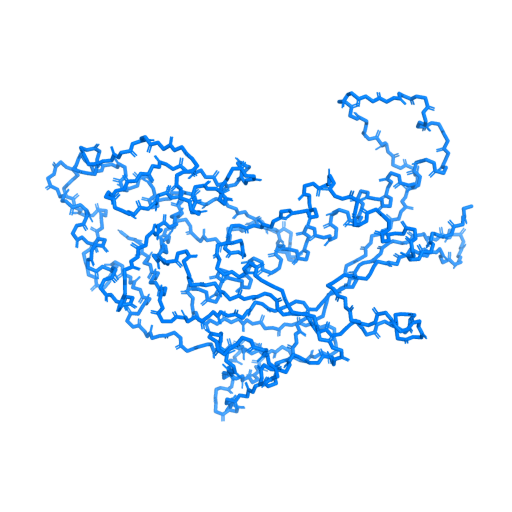 32.763 15.658 16.610 1.00 24.87 126 ARG A CA 1
ATOM 960 C C . ARG A 1 126 ? 33.273 16.133 15.250 1.00 24.63 126 ARG A C 1
ATOM 961 O O . ARG A 1 126 ? 33.105 15.461 14.253 1.00 24.23 126 ARG A O 1
ATOM 969 N N . ARG A 1 127 ? 33.878 17.305 15.231 1.00 25.21 127 ARG A N 1
ATOM 970 C CA . ARG A 1 127 ? 34.417 17.906 14.011 1.00 26.71 127 ARG A CA 1
ATOM 971 C C . ARG A 1 127 ? 35.650 17.122 13.524 1.00 25.40 127 ARG A C 1
ATOM 972 O O . ARG A 1 127 ? 35.845 16.938 12.325 1.00 24.91 127 ARG A O 1
ATOM 980 N N . GLN A 1 128 ? 36.464 16.639 14.463 1.00 23.75 128 GLN A N 1
ATOM 981 C CA . GLN A 1 128 ? 37.624 15.810 14.116 1.00 23.34 128 GLN A CA 1
ATOM 982 C C . GLN A 1 128 ? 37.236 14.445 13.528 1.00 23.10 128 GLN A C 1
ATOM 983 O O . GLN A 1 128 ? 37.811 13.996 12.556 1.00 21.95 128 GLN A O 1
ATOM 989 N N . ILE A 1 129 ? 36.232 13.796 14.103 1.00 24.24 129 ILE A N 1
ATOM 990 C CA . ILE A 1 129 ? 35.710 12.554 13.519 1.00 23.58 129 ILE A CA 1
ATOM 991 C C . ILE A 1 129 ? 35.102 12.800 12.132 1.00 23.94 129 ILE A C 1
ATOM 992 O O . ILE A 1 129 ? 35.287 12.005 11.228 1.00 24.31 129 ILE A O 1
ATOM 997 N N . ASN A 1 130 ? 34.395 13.908 11.960 1.00 24.13 130 ASN A N 1
ATOM 998 C CA . ASN A 1 130 ? 33.830 14.244 10.681 1.00 24.31 130 ASN A CA 1
ATOM 999 C C . ASN A 1 130 ? 34.935 14.351 9.646 1.00 23.94 130 ASN A C 1
ATOM 1000 O O . ASN A 1 130 ? 34.732 13.976 8.512 1.00 24.18 130 ASN A O 1
ATOM 1005 N N . ALA A 1 131 ? 36.066 14.942 10.021 1.00 23.44 131 ALA A N 1
ATOM 1006 C CA . ALA A 1 131 ? 37.165 15.145 9.097 1.00 23.37 131 ALA A CA 1
ATOM 1007 C C . ALA A 1 131 ? 37.858 13.826 8.736 1.00 23.71 131 ALA A C 1
ATOM 1008 O O . ALA A 1 131 ? 38.314 13.650 7.601 1.00 23.60 131 ALA A O 1
ATOM 1010 N N . ILE A 1 132 ? 37.989 12.933 9.719 1.00 23.17 132 ILE A N 1
ATOM 1011 C CA . ILE A 1 132 ? 38.566 11.624 9.497 1.00 22.83 132 ILE A CA 1
ATOM 1012 C C . ILE A 1 132 ? 37.640 10.819 8.589 1.00 22.89 132 ILE A C 1
ATOM 1013 O O . ILE A 1 132 ? 38.120 10.143 7.690 1.00 23.08 132 ILE A O 1
ATOM 1018 N N . LYS A 1 133 ? 36.322 10.885 8.827 1.00 22.66 133 LYS A N 1
ATOM 1019 C CA . LYS A 1 133 ? 35.360 10.134 8.020 1.00 22.71 133 LYS A CA 1
ATOM 1020 C C . LYS A 1 133 ? 35.262 10.671 6.577 1.00 23.06 133 LYS A C 1
ATOM 1021 O O . LYS A 1 133 ? 34.998 9.908 5.655 1.00 23.08 133 LYS A O 1
ATOM 1027 N N . ALA A 1 134 ? 35.469 11.974 6.427 1.00 22.90 134 ALA A N 1
ATOM 1028 C CA . ALA A 1 134 ? 35.532 12.657 5.154 1.00 23.66 134 ALA A CA 1
ATOM 1029 C C . ALA A 1 134 ? 36.739 12.220 4.332 1.00 24.16 134 ALA A C 1
ATOM 1030 O O . ALA A 1 134 ? 36.609 11.953 3.147 1.00 24.01 134 ALA A O 1
ATOM 1032 N N . ARG A 1 135 ? 37.910 12.129 4.959 1.00 25.29 135 ARG A N 1
ATOM 1033 C CA . ARG A 1 135 ? 39.086 11.565 4.287 1.00 25.11 135 ARG A CA 1
ATOM 1034 C C . ARG A 1 135 ? 38.840 10.130 3.861 1.00 24.30 135 ARG A C 1
ATOM 1035 O O . ARG A 1 135 ? 39.191 9.744 2.762 1.00 25.62 135 ARG A O 1
ATOM 1043 N N . VAL A 1 136 ? 38.247 9.335 4.730 1.00 23.62 136 VAL A N 1
ATOM 1044 C CA . VAL A 1 136 ? 37.930 7.972 4.390 1.00 23.46 136 VAL A CA 1
ATOM 1045 C C . VAL A 1 136 ? 36.976 7.879 3.188 1.00 23.65 136 VAL A C 1
ATOM 1046 O O . VAL A 1 136 ? 37.163 7.012 2.329 1.00 24.31 136 VAL A O 1
ATOM 1050 N N . GLU A 1 137 ? 35.976 8.758 3.124 1.00 22.60 137 GLU A N 1
ATOM 1051 C CA . GLU A 1 137 ? 34.989 8.738 2.031 1.00 22.87 137 GLU A CA 1
ATOM 1052 C C . GLU A 1 137 ? 35.630 9.144 0.733 1.00 23.10 137 GLU A C 1
ATOM 1053 O O . GLU A 1 137 ? 35.297 8.582 -0.315 1.00 23.64 137 GLU A O 1
ATOM 1059 N N . TRP A 1 138 ? 36.527 10.127 0.803 1.00 23.02 138 TRP A N 1
ATOM 1060 C CA . TRP A 1 138 ? 37.308 10.568 -0.336 1.00 23.43 138 TRP A CA 1
ATOM 1061 C C . TRP A 1 138 ? 38.123 9.399 -0.884 1.00 22.91 138 TRP A C 1
ATOM 1062 O O . TRP A 1 138 ? 38.106 9.127 -2.065 1.00 22.42 138 TRP A O 1
ATOM 1073 N N . LEU A 1 139 ? 38.818 8.698 0.013 1.00 22.56 139 LEU A N 1
ATOM 1074 C CA . LEU A 1 139 ? 39.557 7.519 -0.352 1.00 21.38 139 LEU A CA 1
ATOM 1075 C C . LEU A 1 139 ? 38.634 6.440 -0.933 1.00 21.57 139 LEU A C 1
ATOM 1076 O O . LEU A 1 139 ? 38.986 5.826 -1.905 1.00 21.61 139 LEU A O 1
ATOM 1081 N N . ALA A 1 140 ? 37.463 6.222 -0.335 1.00 21.30 140 ALA A N 1
ATOM 1082 C CA . ALA A 1 140 ? 36.482 5.233 -0.814 1.00 21.49 140 ALA A CA 1
ATOM 1083 C C . ALA A 1 140 ? 35.964 5.518 -2.242 1.00 22.02 140 ALA A C 1
ATOM 1084 O O . ALA A 1 140 ? 35.961 4.632 -3.118 1.00 20.85 140 ALA A O 1
ATOM 1086 N N . VAL A 1 141 ? 35.547 6.758 -2.475 1.00 22.05 141 VAL A N 1
ATOM 1087 C CA . VAL A 1 141 ? 35.031 7.141 -3.762 1.00 22.65 141 VAL A CA 1
ATOM 1088 C C . VAL A 1 141 ? 36.130 7.072 -4.819 1.00 22.89 141 VAL A C 1
ATOM 1089 O O . VAL A 1 141 ? 35.901 6.609 -5.921 1.00 23.94 141 VAL A O 1
ATOM 1093 N N . ASN A 1 142 ? 37.318 7.536 -4.490 1.00 23.14 142 ASN A N 1
ATOM 1094 C CA . ASN A 1 142 ? 38.445 7.408 -5.416 1.00 23.62 142 ASN A CA 1
ATOM 1095 C C . ASN A 1 142 ? 38.776 5.956 -5.776 1.00 22.39 142 ASN A C 1
ATOM 1096 O O . ASN A 1 142 ? 39.044 5.650 -6.920 1.00 22.63 142 ASN A O 1
ATOM 1101 N N . ALA A 1 143 ? 38.756 5.065 -4.801 1.00 22.20 143 ALA A N 1
ATOM 1102 C CA . ALA A 1 143 ? 39.035 3.659 -5.058 1.00 22.59 143 ALA A CA 1
ATOM 1103 C C . ALA A 1 143 ? 38.011 3.069 -6.034 1.00 22.99 143 ALA A C 1
ATOM 1104 O O . ALA A 1 143 ? 38.375 2.452 -7.013 1.00 23.50 143 ALA A O 1
ATOM 1106 N N . VAL A 1 144 ? 36.733 3.295 -5.762 1.00 24.07 144 VAL A N 1
ATOM 1107 C CA . VAL A 1 144 ? 35.630 2.775 -6.573 1.00 24.71 144 VAL A CA 1
ATOM 1108 C C . VAL A 1 144 ? 35.652 3.346 -7.986 1.00 24.96 144 VAL A C 1
ATOM 1109 O O . VAL A 1 144 ? 35.403 2.611 -8.939 1.00 26.07 144 VAL A O 1
ATOM 1113 N N . THR A 1 145 ? 35.965 4.640 -8.128 1.00 24.76 145 THR A N 1
ATOM 1114 C CA . THR A 1 145 ? 35.824 5.325 -9.412 1.00 24.24 145 THR A CA 1
ATOM 1115 C C . THR A 1 145 ? 37.083 5.320 -10.282 1.00 24.92 145 THR A C 1
ATOM 1116 O O . THR A 1 145 ? 36.997 5.523 -11.495 1.00 24.89 145 THR A O 1
ATOM 1120 N N . THR A 1 146 ? 38.250 5.139 -9.663 1.00 25.35 146 THR A N 1
ATOM 1121 C CA . THR A 1 146 ? 39.531 5.156 -10.391 1.00 24.73 146 THR A CA 1
ATOM 1122 C C . THR A 1 146 ? 40.410 3.947 -10.090 1.00 24.92 146 THR A C 1
ATOM 1123 O O . THR A 1 146 ? 41.441 3.789 -10.712 1.00 25.23 146 THR A O 1
ATOM 1127 N N . GLY A 1 147 ? 40.034 3.136 -9.103 1.00 25.34 147 GLY A N 1
ATOM 1128 C CA . GLY A 1 147 ? 40.886 2.059 -8.592 1.00 25.29 147 GLY A CA 1
ATOM 1129 C C . GLY A 1 147 ? 42.122 2.489 -7.826 1.00 25.23 147 GLY A C 1
ATOM 1130 O O . GLY A 1 147 ? 42.939 1.642 -7.465 1.00 25.35 147 GLY A O 1
ATOM 1131 N N . LYS A 1 148 ? 42.285 3.785 -7.588 1.00 25.43 148 LYS A N 1
ATOM 1132 C CA . LYS A 1 148 ? 43.506 4.308 -6.957 1.00 25.49 148 LYS A CA 1
ATOM 1133 C C . LYS A 1 148 ? 43.283 5.303 -5.807 1.00 25.41 148 LYS A C 1
ATOM 1134 O O . LYS A 1 148 ? 42.319 6.070 -5.781 1.00 25.36 148 LYS A O 1
ATOM 1140 N N . ASN A 1 149 ? 44.212 5.262 -4.853 1.00 25.42 149 ASN A N 1
ATOM 1141 C CA . ASN A 1 149 ? 44.317 6.235 -3.782 1.00 25.29 149 ASN A CA 1
ATOM 1142 C C . ASN A 1 149 ? 45.739 6.788 -3.728 1.00 25.56 149 ASN A C 1
ATOM 1143 O O . ASN A 1 149 ? 46.724 6.027 -3.856 1.00 24.76 149 ASN A O 1
ATOM 1148 N N . ILE A 1 150 ? 45.841 8.097 -3.490 1.00 26.10 150 ILE A N 1
ATOM 1149 C CA . ILE A 1 150 ? 47.102 8.717 -3.105 1.00 26.91 150 ILE A CA 1
ATOM 1150 C C . ILE A 1 150 ? 47.149 8.850 -1.594 1.00 27.71 150 ILE A C 1
ATOM 1151 O O . ILE A 1 150 ? 46.306 9.495 -1.000 1.00 27.95 150 ILE A O 1
ATOM 1156 N N . ILE A 1 151 ? 48.133 8.201 -0.978 1.00 28.90 151 ILE A N 1
ATOM 1157 C CA . ILE A 1 151 ? 48.240 8.137 0.469 1.00 29.37 151 ILE A CA 1
ATOM 1158 C C . ILE A 1 151 ? 49.341 9.090 0.949 1.00 31.03 151 ILE A C 1
ATOM 1159 O O . ILE A 1 151 ? 50.472 9.058 0.459 1.00 29.57 151 ILE A O 1
ATOM 1164 N N . GLU A 1 152 ? 48.974 9.943 1.903 1.00 33.70 152 GLU A N 1
ATOM 1165 C CA . GLU A 1 152 ? 49.892 10.856 2.584 1.00 36.74 152 GLU A CA 1
ATOM 1166 C C . GLU A 1 152 ? 49.621 10.813 4.097 1.00 37.66 152 GLU A C 1
ATOM 1167 O O . GLU A 1 152 ? 48.509 10.507 4.534 1.00 37.39 152 GLU A O 1
ATOM 1173 N N . GLY A 1 153 ? 50.624 11.160 4.894 1.00 39.31 153 GLY A N 1
ATOM 1174 C CA . GLY A 1 153 ? 50.429 11.198 6.338 1.00 40.87 153 GLY A CA 1
ATOM 1175 C C . GLY A 1 153 ? 51.680 11.472 7.138 1.00 42.30 153 GLY A C 1
ATOM 1176 O O . GLY A 1 153 ? 52.773 11.627 6.592 1.00 42.69 153 GLY A O 1
ATOM 1177 N N . GLU A 1 154 ? 51.502 11.525 8.451 1.00 44.13 154 GLU A N 1
ATOM 1178 C CA . GLU A 1 154 ? 52.602 11.770 9.382 1.00 45.10 154 GLU A CA 1
ATOM 1179 C C . GLU A 1 154 ? 53.610 10.632 9.238 1.00 44.85 154 GLU A C 1
ATOM 1180 O O . GLU A 1 154 ? 53.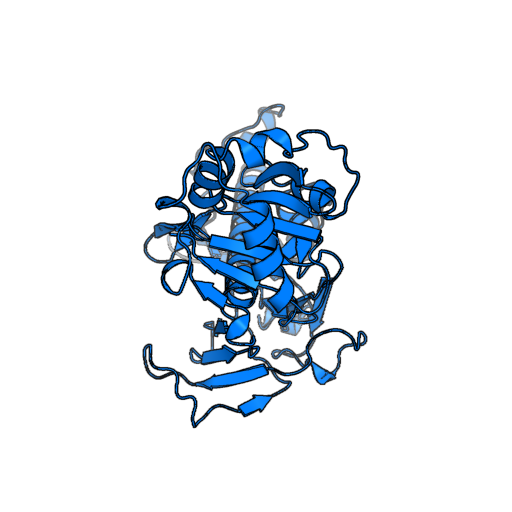246 9.446 9.332 1.00 45.48 154 GLU A O 1
ATOM 1186 N N . GLY A 1 155 ? 54.863 10.984 8.972 1.00 44.46 155 GLY A N 1
ATOM 1187 C CA . GLY A 1 155 ? 55.955 10.013 9.000 1.00 43.89 155 GLY A CA 1
ATOM 1188 C C . GLY A 1 155 ? 56.130 9.105 7.794 1.00 43.39 155 GLY A C 1
ATOM 1189 O O . GLY A 1 155 ? 57.013 8.243 7.800 1.00 44.08 155 GLY A O 1
ATOM 1190 N N . ILE A 1 156 ? 55.312 9.263 6.755 1.00 42.31 156 ILE A N 1
ATOM 1191 C CA . ILE A 1 156 ? 55.547 8.517 5.515 1.00 40.81 156 ILE A CA 1
ATOM 1192 C C . ILE A 1 156 ? 55.743 9.468 4.365 1.00 40.08 156 ILE A C 1
ATOM 1193 O O . ILE A 1 156 ? 55.415 10.650 4.460 1.00 39.84 156 ILE A O 1
ATOM 1198 N N . GLU A 1 157 ? 56.283 8.932 3.280 1.00 39.45 157 GLU A N 1
ATOM 1199 C CA . GLU A 1 157 ? 56.304 9.636 2.014 1.00 39.58 157 GLU A CA 1
ATOM 1200 C C . GLU A 1 157 ? 55.080 9.260 1.164 1.00 37.62 157 GLU A C 1
ATOM 1201 O O . GLU A 1 157 ? 54.671 8.093 1.103 1.00 37.33 157 GLU A O 1
ATOM 1207 N N . ARG A 1 158 ? 54.499 10.283 0.545 1.00 35.47 158 ARG A N 1
ATOM 1208 C CA . ARG A 1 158 ? 53.354 10.150 -0.354 1.00 33.73 158 ARG A CA 1
ATOM 1209 C C . ARG A 1 158 ? 53.554 9.045 -1.388 1.00 31.25 158 ARG A C 1
ATOM 1210 O O . ARG A 1 158 ? 54.563 9.013 -2.066 1.00 31.26 158 ARG A O 1
ATOM 1218 N N . TYR A 1 159 ? 52.596 8.126 -1.486 1.00 29.16 159 TYR A N 1
ATOM 1219 C CA . TYR A 1 159 ? 52.649 7.021 -2.468 1.00 27.23 159 TYR A CA 1
ATOM 1220 C C . TYR A 1 159 ? 51.245 6.657 -2.961 1.00 26.07 159 TYR A C 1
ATOM 1221 O O . TYR A 1 159 ? 50.258 7.091 -2.388 1.00 24.93 159 TYR A O 1
ATOM 1230 N N . GLU A 1 160 ? 51.178 5.850 -4.019 1.00 25.55 160 GLU A N 1
ATOM 1231 C CA . GLU A 1 160 ? 49.909 5.446 -4.635 1.00 24.83 160 GLU A CA 1
ATOM 1232 C C . GLU A 1 160 ? 49.603 3.991 -4.306 1.00 24.00 160 GLU A C 1
ATOM 1233 O O . GLU A 1 160 ? 50.478 3.145 -4.352 1.00 23.16 160 GLU A O 1
ATOM 1239 N N . ILE A 1 161 ? 48.348 3.737 -3.938 1.00 24.41 161 ILE A N 1
ATOM 1240 C CA . ILE A 1 161 ? 47.776 2.400 -3.893 1.00 24.65 161 ILE A CA 1
ATOM 1241 C C . ILE A 1 161 ? 46.930 2.242 -5.142 1.00 24.96 161 ILE A C 1
ATOM 1242 O O . ILE A 1 161 ? 46.098 3.112 -5.458 1.00 25.77 161 ILE A O 1
ATOM 1247 N N . ASP A 1 162 ? 47.124 1.128 -5.827 1.00 24.77 162 ASP A N 1
ATOM 1248 C CA . ASP A 1 162 ? 46.355 0.805 -7.008 1.00 25.14 162 ASP A CA 1
ATOM 1249 C C . ASP A 1 162 ? 45.735 -0.586 -6.843 1.00 25.11 162 ASP A C 1
ATOM 1250 O O . ASP A 1 162 ? 46.439 -1.597 -6.760 1.00 25.42 162 ASP A O 1
ATOM 1255 N N . TRP A 1 163 ? 44.412 -0.601 -6.766 1.00 25.65 163 TRP A N 1
ATOM 1256 C CA . TRP A 1 163 ? 43.623 -1.839 -6.663 1.00 26.21 163 TRP A CA 1
ATOM 1257 C C . TRP A 1 163 ? 43.415 -2.497 -8.031 1.00 26.75 163 TRP A C 1
ATOM 1258 O O . TRP A 1 163 ? 42.845 -3.576 -8.107 1.00 27.09 163 TRP A O 1
ATOM 1269 N N . LYS A 1 164 ? 43.889 -1.827 -9.086 1.00 27.40 164 LYS A N 1
ATOM 1270 C CA . LYS A 1 164 ? 43.924 -2.332 -10.464 1.00 28.26 164 LYS A CA 1
ATOM 1271 C C . LYS A 1 164 ? 42.508 -2.634 -10.944 1.00 27.50 164 LYS A C 1
ATOM 1272 O O . LYS A 1 164 ? 42.175 -3.777 -11.255 1.00 27.86 164 LYS A O 1
ATOM 1278 N N . ILE A 1 165 ? 41.665 -1.612 -10.997 1.00 26.84 165 ILE A N 1
ATOM 1279 C CA . ILE A 1 165 ? 40.330 -1.813 -11.542 1.00 26.40 165 ILE A CA 1
ATOM 1280 C C . ILE A 1 165 ? 40.498 -2.019 -13.069 1.00 25.70 165 ILE A C 1
ATOM 1281 O O . ILE A 1 165 ? 41.314 -1.346 -13.697 1.00 26.25 165 ILE A O 1
ATOM 1286 N N . PRO A 1 166 ? 39.799 -2.991 -13.660 1.00 25.11 166 PRO A N 1
ATOM 1287 C CA . PRO A 1 166 ? 39.916 -3.096 -15.118 1.00 25.86 166 PRO A CA 1
ATOM 1288 C C . PRO A 1 166 ? 39.547 -1.787 -15.828 1.00 25.93 166 PRO A C 1
ATOM 1289 O O . PRO A 1 166 ? 38.648 -1.085 -15.389 1.00 24.36 166 PRO A O 1
ATOM 1293 N N . GLU A 1 167 ? 40.278 -1.468 -16.889 1.00 26.92 167 GLU A N 1
ATOM 1294 C CA . GLU A 1 167 ? 40.055 -0.268 -17.688 1.00 28.97 167 GLU A CA 1
ATOM 1295 C C . GLU A 1 167 ? 38.665 -0.169 -18.296 1.00 27.68 167 GLU A C 1
ATOM 1296 O O . GLU A 1 167 ? 38.101 0.914 -18.375 1.00 27.60 167 GLU A O 1
ATOM 1302 N N . LYS A 1 168 ? 38.132 -1.298 -18.744 1.00 27.63 168 LYS A N 1
ATOM 1303 C CA . LYS A 1 168 ? 36.772 -1.360 -19.280 1.00 27.99 168 LYS A CA 1
ATOM 1304 C C . LYS A 1 168 ? 35.705 -0.957 -18.238 1.00 26.56 168 LYS A C 1
ATOM 1305 O O . LYS A 1 168 ? 34.550 -0.713 -18.596 1.00 25.44 168 LYS A O 1
ATOM 131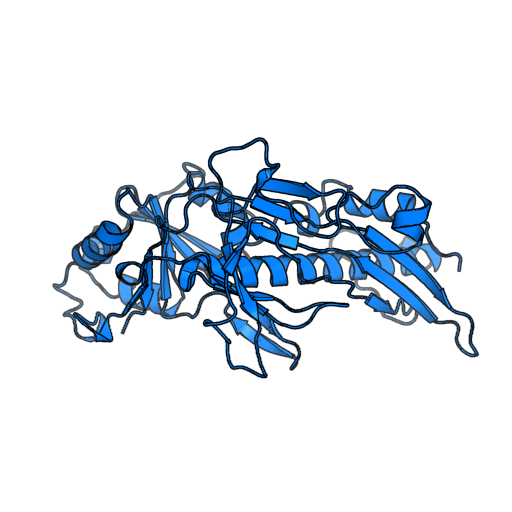1 N N . ASN A 1 169 ? 36.080 -0.945 -16.957 1.00 25.70 169 ASN A N 1
ATOM 1312 C CA . ASN A 1 169 ? 35.141 -0.571 -15.871 1.00 25.76 169 ASN A CA 1
ATOM 1313 C C . ASN A 1 169 ? 34.990 0.938 -15.685 1.00 25.06 169 ASN A C 1
ATOM 1314 O O . ASN A 1 169 ? 34.127 1.383 -14.946 1.00 24.93 169 ASN A O 1
ATOM 1319 N N . ILE A 1 170 ? 35.854 1.711 -16.335 1.00 25.27 170 ILE A N 1
ATOM 1320 C CA . ILE A 1 170 ? 35.817 3.155 -16.258 1.00 25.63 170 ILE A CA 1
ATOM 1321 C C . ILE A 1 170 ? 35.470 3.611 -17.656 1.00 25.23 170 ILE A C 1
ATOM 1322 O O . ILE A 1 170 ? 36.266 3.468 -18.570 1.00 25.52 170 ILE A O 1
ATOM 1327 N N . ILE A 1 171 ? 34.268 4.149 -17.810 1.00 24.72 171 ILE A N 1
ATOM 1328 C CA . ILE A 1 171 ? 33.686 4.385 -19.120 1.00 24.37 171 ILE A CA 1
ATOM 1329 C C . ILE A 1 171 ? 33.457 5.879 -19.296 1.00 24.68 171 ILE A C 1
ATOM 1330 O O . ILE A 1 171 ? 33.067 6.565 -18.367 1.00 23.78 171 ILE A O 1
ATOM 1335 N N . GLU A 1 172 ? 33.708 6.387 -20.487 1.00 25.24 172 GLU A N 1
ATOM 1336 C CA . GLU A 1 172 ? 33.354 7.765 -20.795 1.00 26.26 172 GLU A CA 1
ATOM 1337 C C . GLU A 1 172 ? 32.391 7.804 -21.956 1.00 25.73 172 GLU A C 1
ATOM 1338 O O . GLU A 1 172 ? 32.660 7.216 -22.981 1.00 25.95 172 GLU A O 1
ATOM 1344 N N . GLN A 1 173 ? 31.274 8.504 -21.798 1.00 26.00 173 GLN A N 1
ATOM 1345 C CA . GLN A 1 173 ? 30.331 8.661 -22.905 1.00 25.93 173 GLN A CA 1
ATOM 1346 C C . GLN A 1 173 ? 30.957 9.300 -24.155 1.00 26.46 173 GLN A C 1
ATOM 1347 O O . GLN A 1 173 ? 30.570 8.981 -25.271 1.00 25.41 173 GLN A O 1
ATOM 1353 N N . ALA A 1 174 ? 31.941 10.170 -23.963 1.00 27.33 174 ALA A N 1
ATOM 1354 C CA . ALA A 1 174 ? 32.636 10.796 -25.089 1.00 28.12 174 ALA A CA 1
ATOM 1355 C C . ALA A 1 174 ? 33.392 9.820 -25.999 1.00 28.60 174 ALA A C 1
ATOM 1356 O O . ALA A 1 174 ? 33.754 10.221 -27.081 1.00 29.35 174 ALA A O 1
ATOM 1358 N N . ASP A 1 175 ? 33.649 8.578 -25.563 1.00 29.00 175 ASP A N 1
ATOM 1359 C CA . ASP A 1 175 ? 34.149 7.509 -26.444 1.00 29.39 175 ASP A CA 1
ATOM 1360 C C . ASP A 1 175 ? 33.020 6.748 -27.144 1.00 29.80 175 ASP A C 1
ATOM 1361 O O . ASP A 1 175 ? 33.266 5.793 -27.891 1.00 29.32 175 ASP A O 1
ATOM 1366 N N . GLY A 1 176 ? 31.777 7.141 -26.895 1.00 30.42 176 GLY A N 1
ATOM 1367 C CA . GLY A 1 176 ? 30.641 6.482 -27.522 1.00 30.75 176 GLY A CA 1
ATOM 1368 C C . GLY A 1 176 ? 29.457 7.407 -27.670 1.00 31.05 176 GLY A C 1
ATOM 1369 O O . GLY A 1 176 ? 29.597 8.536 -28.142 1.00 30.76 176 GLY A O 1
ATOM 1370 N N . LYS A 1 177 ? 28.305 6.915 -27.224 1.00 31.24 177 LYS A N 1
ATOM 1371 C CA . LYS A 1 177 ? 27.033 7.609 -27.304 1.00 32.05 177 LYS A CA 1
ATOM 1372 C C . LYS A 1 177 ? 26.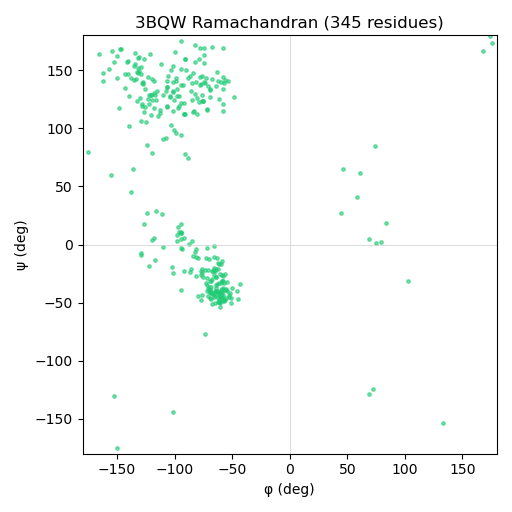858 8.590 -26.142 1.00 30.98 177 LYS A C 1
ATOM 1373 O O . LYS A 1 177 ? 26.815 8.192 -24.986 1.00 31.30 177 LYS A O 1
ATOM 1379 N N . LYS A 1 178 ? 26.795 9.879 -26.454 1.00 30.53 178 LYS A N 1
ATOM 1380 C CA . LYS A 1 178 ? 26.545 10.916 -25.453 1.00 30.05 178 LYS A CA 1
ATOM 1381 C C . LYS A 1 178 ? 25.045 11.140 -25.202 1.00 29.26 178 LYS A C 1
ATOM 1382 O O . LYS A 1 178 ? 24.267 11.317 -26.128 1.00 28.83 178 LYS A O 1
ATOM 1388 N N . TRP A 1 179 ? 24.655 11.188 -23.938 1.00 29.06 179 TRP A N 1
ATOM 1389 C CA . TRP A 1 179 ? 23.254 11.453 -23.580 1.00 28.41 179 TRP A CA 1
ATOM 1390 C C . TRP A 1 179 ? 22.776 12.835 -24.002 1.00 28.63 179 TRP A C 1
ATOM 1391 O O . TRP A 1 179 ? 21.618 13.007 -24.370 1.00 28.92 179 TRP A O 1
ATOM 1402 N N . SER A 1 180 ? 23.669 13.812 -23.945 1.00 28.87 180 SER A N 1
ATOM 1403 C CA . SER A 1 180 ? 23.341 15.179 -24.297 1.00 29.56 180 SER A CA 1
ATOM 1404 C C . SER A 1 180 ? 22.869 15.276 -25.767 1.00 30.15 180 SER A C 1
ATOM 1405 O O . SER A 1 180 ? 22.098 16.154 -26.113 1.00 30.07 180 SER A O 1
ATOM 1408 N N . GLU A 1 181 ? 23.301 14.323 -26.591 1.00 30.79 181 GLU A N 1
ATOM 1409 C CA . GLU A 1 181 ? 23.018 14.292 -28.006 1.00 31.53 181 GLU A CA 1
ATOM 1410 C C . GLU A 1 181 ? 21.851 13.385 -28.358 1.00 31.39 181 GLU A C 1
ATOM 1411 O O . GLU A 1 181 ? 21.542 13.216 -29.540 1.00 31.75 181 GLU A O 1
ATOM 1417 N N . GLN A 1 182 ? 21.197 12.787 -27.368 1.00 31.28 182 GLN A N 1
ATOM 1418 C CA . GLN A 1 182 ? 20.095 11.884 -27.676 1.00 31.21 182 GLN A CA 1
ATOM 1419 C C . GLN A 1 182 ? 18.769 12.608 -27.708 1.00 31.77 182 GLN A C 1
ATOM 1420 O O . GLN A 1 182 ? 18.630 13.703 -27.166 1.00 32.70 182 GLN A O 1
ATOM 1426 N N . ASP A 1 183 ? 17.801 11.991 -28.373 1.00 31.82 183 ASP A N 1
ATOM 1427 C CA . ASP A 1 183 ? 16.464 12.524 -28.464 1.00 32.06 183 ASP A CA 1
ATOM 1428 C C . ASP A 1 183 ? 15.770 12.152 -27.172 1.00 31.93 183 ASP A C 1
ATOM 1429 O O . ASP A 1 183 ? 15.512 10.978 -26.904 1.00 31.80 183 ASP A O 1
ATOM 1434 N N . LYS A 1 184 ? 15.487 13.176 -26.379 1.00 32.03 184 LYS A N 1
ATOM 1435 C CA . LYS A 1 184 ? 14.909 13.025 -25.057 1.00 31.96 184 LYS A CA 1
ATOM 1436 C C . LYS A 1 184 ? 13.500 12.465 -25.082 1.00 32.03 184 LYS A C 1
ATOM 1437 O O . LYS A 1 184 ? 13.041 11.896 -24.097 1.00 31.63 184 LYS A O 1
ATOM 1443 N N . GLU A 1 185 ? 12.817 12.607 -26.216 1.00 32.33 185 GLU A N 1
ATOM 1444 C CA . GLU A 1 185 ? 11.498 12.021 -26.373 1.00 32.34 185 GLU A CA 1
ATOM 1445 C C . GLU A 1 185 ? 11.535 10.541 -26.731 1.00 31.74 185 GLU A C 1
ATOM 1446 O O . GLU A 1 185 ? 10.602 9.820 -26.409 1.00 31.84 185 GLU A O 1
ATOM 1452 N N . THR A 1 186 ? 12.594 10.071 -27.380 1.00 31.55 186 THR A N 1
ATOM 1453 C CA . THR A 1 186 ? 12.565 8.722 -27.965 1.00 31.51 186 THR A CA 1
ATOM 1454 C C . THR A 1 186 ? 13.634 7.747 -27.490 1.00 31.22 186 THR A C 1
ATOM 1455 O O . THR A 1 186 ? 13.486 6.536 -27.646 1.00 31.52 186 THR A O 1
ATOM 1459 N N . HIS A 1 187 ? 14.700 8.258 -26.902 1.00 31.00 187 HIS A N 1
ATOM 1460 C CA . HIS A 1 187 ? 15.792 7.402 -26.462 1.00 30.23 187 HIS A CA 1
ATOM 1461 C C . HIS A 1 187 ? 15.468 6.668 -25.154 1.00 30.13 187 HIS A C 1
ATOM 1462 O O . HIS A 1 187 ? 14.878 7.241 -24.232 1.00 29.89 187 HIS A O 1
ATOM 1469 N N . TYR A 1 188 ? 15.831 5.385 -25.108 1.00 29.99 188 TYR A N 1
ATOM 1470 C CA . TYR A 1 188 ? 15.697 4.565 -23.912 1.00 29.62 188 TYR A CA 1
ATOM 1471 C C . TYR A 1 188 ? 17.042 4.493 -23.199 1.00 29.20 188 TYR A C 1
ATOM 1472 O O . TYR A 1 188 ? 17.887 3.678 -23.563 1.00 29.80 188 TYR A O 1
ATOM 1481 N N . PRO A 1 189 ? 17.261 5.362 -22.186 1.00 28.62 189 PRO A N 1
ATOM 1482 C CA . PRO A 1 189 ? 18.552 5.360 -21.493 1.00 28.07 189 PRO A CA 1
ATOM 1483 C C . PRO A 1 189 ? 18.865 4.090 -20.699 1.00 27.43 189 PRO A C 1
ATOM 1484 O O . PRO A 1 189 ? 20.030 3.832 -20.433 1.00 27.41 189 PRO A O 1
ATOM 1488 N N . ILE A 1 190 ? 17.851 3.302 -20.354 1.00 27.08 190 ILE A N 1
ATOM 1489 C CA . ILE A 1 190 ? 18.052 2.013 -19.689 1.00 27.94 190 ILE A CA 1
ATOM 1490 C C . ILE A 1 190 ? 18.994 1.074 -20.452 1.00 26.83 190 ILE A C 1
ATOM 1491 O O . ILE A 1 190 ? 19.721 0.300 -19.847 1.00 25.96 190 ILE A O 1
ATOM 1496 N N . TYR A 1 191 ? 18.995 1.148 -21.781 1.00 26.70 191 TYR A N 1
ATOM 1497 C CA . TYR A 1 191 ? 19.815 0.233 -22.569 1.00 26.68 191 TYR A CA 1
ATOM 1498 C C . TYR A 1 191 ? 21.282 0.624 -22.557 1.00 25.86 191 TYR A C 1
ATOM 1499 O O . TYR A 1 191 ? 22.161 -0.238 -22.690 1.00 26.53 191 TYR A O 1
ATOM 1508 N N . ASP A 1 192 ? 21.559 1.905 -22.353 1.00 24.69 192 ASP A N 1
ATOM 1509 C CA . ASP A 1 192 ? 22.932 2.329 -22.090 1.00 23.92 192 ASP A CA 1
ATOM 1510 C C . ASP A 1 192 ? 23.374 1.877 -20.714 1.00 23.49 192 ASP A C 1
ATOM 1511 O O . ASP A 1 192 ? 24.495 1.389 -20.542 1.00 23.29 192 ASP A O 1
ATOM 1516 N N . ILE A 1 193 ? 22.501 2.045 -19.723 1.00 23.46 193 ILE A N 1
ATOM 1517 C CA . ILE A 1 193 ? 22.836 1.662 -18.345 1.00 23.45 193 ILE A CA 1
ATOM 1518 C C . ILE A 1 193 ? 23.134 0.166 -18.298 1.00 23.88 193 ILE A C 1
ATOM 1519 O O . ILE A 1 193 ? 24.107 -0.250 -17.675 1.00 24.03 193 ILE A O 1
ATOM 1524 N N . GLU A 1 194 ? 22.308 -0.627 -18.987 1.00 24.52 194 GLU A N 1
ATOM 1525 C CA . GLU A 1 194 ? 22.518 -2.066 -19.099 1.00 25.15 194 GLU A CA 1
ATOM 1526 C C . GLU A 1 194 ? 23.863 -2.359 -19.725 1.00 24.87 194 GLU A C 1
ATOM 1527 O O . GLU A 1 194 ? 24.604 -3.204 -19.243 1.00 25.39 194 GLU A O 1
ATOM 1533 N N . LEU A 1 195 ? 24.175 -1.653 -20.807 1.00 24.67 195 LEU A N 1
ATOM 1534 C CA . LEU A 1 195 ? 25.481 -1.746 -21.444 1.00 24.75 195 LEU A CA 1
ATOM 1535 C C . LEU A 1 195 ? 26.624 -1.450 -20.476 1.00 24.04 195 LEU A C 1
ATOM 1536 O O . LEU A 1 195 ? 27.602 -2.182 -20.455 1.00 22.98 195 LEU A O 1
ATOM 1541 N N . TYR A 1 196 ? 26.511 -0.386 -19.676 1.00 24.20 196 TYR A N 1
ATOM 1542 C CA . TYR A 1 196 ? 27.581 -0.065 -18.707 1.00 24.06 196 TYR A CA 1
ATOM 1543 C C . TYR A 1 196 ? 27.714 -1.152 -17.645 1.00 24.86 196 TYR A C 1
ATOM 1544 O O . TYR A 1 196 ? 28.823 -1.531 -17.264 1.00 24.89 196 TYR A O 1
ATOM 1553 N N . ALA A 1 197 ? 26.570 -1.635 -17.174 1.00 25.81 197 ALA A N 1
ATOM 1554 C CA . ALA A 1 197 ? 26.516 -2.662 -16.147 1.00 27.23 197 ALA A CA 1
ATOM 1555 C C . ALA A 1 197 ? 27.118 -3.998 -16.596 1.00 27.59 197 ALA A C 1
ATOM 1556 O O . ALA A 1 197 ? 27.623 -4.720 -15.764 1.00 27.75 197 ALA A O 1
ATOM 1558 N N . ASP A 1 198 ? 27.099 -4.306 -17.898 1.00 28.84 198 ASP A N 1
ATOM 1559 C CA . ASP A 1 198 ? 27.793 -5.498 -18.432 1.00 29.19 198 ASP A CA 1
ATOM 1560 C C . ASP A 1 198 ? 29.233 -5.582 -17.963 1.00 29.63 198 ASP A C 1
ATOM 1561 O O . ASP A 1 198 ? 29.733 -6.672 -17.696 1.00 30.18 198 ASP A O 1
ATOM 1566 N N . GLN A 1 199 ? 29.903 -4.436 -17.872 1.00 29.39 199 GLN A N 1
ATOM 1567 C CA . GLN A 1 199 ? 31.307 -4.423 -17.485 1.00 29.64 199 GLN A CA 1
ATOM 1568 C C . GLN A 1 199 ? 31.583 -4.910 -16.047 1.00 30.13 199 GLN A C 1
ATOM 1569 O O . GLN A 1 199 ? 32.680 -5.377 -15.770 1.00 30.40 199 GLN A O 1
ATOM 1575 N N . ALA A 1 200 ? 30.597 -4.857 -15.150 1.00 31.06 200 ALA A N 1
ATOM 1576 C CA . ALA A 1 200 ? 30.789 -5.334 -13.761 1.00 32.14 200 ALA A CA 1
ATOM 1577 C C . ALA A 1 200 ? 31.005 -6.867 -13.676 1.00 32.94 200 ALA A C 1
ATOM 1578 O O . ALA A 1 200 ? 31.568 -7.383 -12.704 1.00 33.15 200 ALA A O 1
ATOM 1580 N N . GLY A 1 201 ? 30.541 -7.582 -14.697 1.00 34.22 201 GLY A N 1
ATOM 1581 C CA . GLY A 1 201 ? 30.600 -9.046 -14.742 1.00 35.14 201 GLY A CA 1
ATOM 1582 C C . GLY A 1 201 ? 29.581 -9.730 -13.829 1.00 35.97 201 GLY A C 1
ATOM 1583 O O . GLY A 1 201 ? 29.556 -10.965 -13.732 1.00 36.51 201 GLY A O 1
ATOM 1584 N N . CYS A 1 202 ? 28.767 -8.922 -13.146 1.00 36.29 202 CYS A N 1
ATOM 1585 C CA . CYS A 1 202 ? 27.823 -9.384 -12.120 1.00 36.82 202 CYS A CA 1
ATOM 1586 C C . CYS A 1 202 ? 26.683 -8.365 -12.041 1.00 34.62 202 CYS A C 1
ATOM 1587 O O . CYS A 1 202 ? 26.793 -7.283 -12.615 1.00 35.44 202 CYS A O 1
ATOM 1590 N N . PRO A 1 203 ? 25.575 -8.717 -11.381 1.00 32.09 203 PRO A N 1
ATOM 1591 C CA . PRO A 1 203 ? 24.495 -7.751 -11.376 1.00 30.56 203 PRO A CA 1
ATOM 1592 C C . PRO A 1 203 ? 24.827 -6.490 -10.587 1.00 28.88 203 PRO A C 1
ATOM 1593 O O . PRO A 1 203 ? 25.460 -6.558 -9.542 1.00 28.56 203 PRO A O 1
ATOM 1597 N N . ALA A 1 204 ? 24.382 -5.353 -11.087 1.00 27.45 204 ALA A N 1
ATOM 1598 C CA . ALA A 1 204 ? 24.409 -4.126 -10.318 1.00 26.69 204 ALA A CA 1
ATOM 1599 C C . ALA A 1 204 ? 23.031 -3.923 -9.725 1.00 25.95 204 ALA A C 1
ATOM 1600 O O . ALA A 1 204 ? 22.019 -4.054 -10.422 1.00 25.66 204 ALA A O 1
ATOM 1602 N N . ASN A 1 205 ? 22.986 -3.590 -8.433 1.00 25.51 205 ASN A N 1
ATOM 1603 C CA . ASN A 1 205 ? 21.723 -3.321 -7.753 1.00 24.75 205 ASN A CA 1
ATOM 1604 C C . ASN A 1 205 ? 21.637 -1.900 -7.174 1.00 23.35 205 ASN A C 1
ATOM 1605 O O . ASN A 1 205 ? 20.663 -1.545 -6.527 1.00 24.10 205 ASN A O 1
ATOM 1610 N N . VAL A 1 206 ? 22.650 -1.091 -7.430 1.00 22.15 206 VAL A N 1
ATOM 1611 C CA . VAL A 1 206 ? 22.654 0.309 -7.016 1.00 21.38 206 VAL A CA 1
ATOM 1612 C C . VAL A 1 206 ? 23.320 1.195 -8.076 1.00 20.95 206 VAL A C 1
ATOM 1613 O O . VAL A 1 206 ? 24.330 0.824 -8.663 1.00 20.41 206 VAL A O 1
ATOM 1617 N N . MET A 1 207 ? 22.681 2.329 -8.381 1.00 20.88 207 MET A N 1
ATOM 1618 C CA . MET A 1 207 ? 23.265 3.363 -9.236 1.00 20.04 207 MET A CA 1
ATOM 1619 C C . MET A 1 207 ? 23.355 4.670 -8.432 1.00 20.79 207 MET A C 1
ATOM 1620 O O . MET A 1 207 ? 22.333 5.234 -8.073 1.00 21.22 207 MET A O 1
ATOM 1625 N N . ILE A 1 208 ? 24.589 5.087 -8.121 1.00 20.60 208 ILE A N 1
ATOM 1626 C CA . ILE A 1 208 ? 24.886 6.339 -7.435 1.00 20.77 208 ILE A CA 1
ATOM 1627 C C . ILE A 1 208 ? 25.350 7.397 -8.444 1.00 21.18 208 ILE A C 1
ATOM 1628 O O . ILE A 1 208 ? 26.277 7.161 -9.220 1.00 20.57 208 ILE A O 1
ATOM 1633 N N . MET A 1 209 ? 24.662 8.547 -8.444 1.00 21.06 209 MET A N 1
ATOM 1634 C CA . MET A 1 209 ? 24.738 9.535 -9.520 1.00 20.47 209 MET A CA 1
ATOM 1635 C C . MET A 1 209 ? 25.054 10.897 -8.936 1.00 21.66 209 MET A C 1
ATOM 1636 O O . MET A 1 209 ? 24.455 11.282 -7.949 1.00 20.71 209 MET A O 1
ATOM 1641 N N . GLY A 1 210 ? 25.944 11.634 -9.600 1.00 22.75 210 GLY A N 1
ATOM 1642 C CA . GLY A 1 210 ? 26.061 13.062 -9.398 1.00 23.63 210 GLY A CA 1
ATOM 1643 C C . GLY A 1 210 ? 24.820 13.782 -9.917 1.00 24.47 210 GLY A C 1
ATOM 1644 O O . GLY A 1 210 ? 23.986 13.180 -10.615 1.00 25.00 210 GLY A O 1
ATOM 1645 N N . ALA A 1 211 ? 24.726 15.077 -9.591 1.00 24.94 211 ALA A N 1
ATOM 1646 C CA . ALA A 1 211 ? 23.559 15.921 -9.860 1.00 25.62 211 ALA A CA 1
ATOM 1647 C C . ALA A 1 211 ? 23.266 16.122 -11.325 1.00 25.51 211 ALA A C 1
ATOM 1648 O O . ALA A 1 211 ? 22.110 16.203 -11.733 1.00 26.26 211 ALA A O 1
ATOM 1650 N N . GLU A 1 212 ? 24.327 16.239 -12.108 1.00 26.42 212 GLU A N 1
ATOM 1651 C CA . GLU A 1 212 ? 24.220 16.478 -13.526 1.00 26.18 212 GLU A CA 1
ATOM 1652 C C . GLU A 1 212 ? 23.718 15.208 -14.197 1.00 25.57 212 GLU A C 1
ATOM 1653 O O . GLU A 1 212 ? 22.855 15.269 -15.064 1.00 25.07 212 GLU A O 1
ATOM 1659 N N . VAL A 1 213 ? 24.213 14.054 -13.749 1.00 24.62 213 VAL A N 1
ATOM 1660 C CA . VAL A 1 213 ? 23.688 12.768 -14.215 1.00 24.47 213 VAL A CA 1
ATOM 1661 C C . VAL A 1 213 ? 22.184 12.630 -13.960 1.00 24.42 213 VAL A C 1
ATOM 1662 O O . VAL A 1 213 ? 21.434 12.242 -14.851 1.00 24.31 213 VAL A O 1
ATOM 1666 N N . TRP A 1 214 ? 21.748 12.923 -12.747 1.00 25.07 214 TRP A N 1
ATOM 1667 C CA . TRP A 1 214 ? 20.335 12.807 -12.416 1.00 25.58 214 TRP A CA 1
ATOM 1668 C C . TRP A 1 214 ? 19.478 13.753 -13.262 1.00 25.85 214 TRP A C 1
ATOM 1669 O O . TRP A 1 214 ? 18.480 13.332 -13.806 1.00 24.87 214 TRP A O 1
ATOM 1680 N N . ARG A 1 215 ? 19.909 15.007 -13.391 1.00 27.03 215 ARG A N 1
ATOM 1681 C CA . ARG A 1 215 ? 19.245 16.007 -14.257 1.00 28.81 215 ARG A CA 1
ATOM 1682 C C . ARG A 1 215 ? 19.009 15.473 -15.689 1.00 27.87 215 ARG A C 1
ATOM 1683 O O . ARG A 1 215 ? 17.900 15.546 -16.240 1.00 27.08 215 ARG A O 1
ATOM 1691 N N . THR A 1 216 ? 20.069 14.938 -16.286 1.00 27.11 216 THR A N 1
ATOM 1692 C CA . THR A 1 216 ? 20.024 14.416 -17.649 1.00 26.12 216 THR A CA 1
ATOM 1693 C C . THR A 1 216 ? 19.146 13.165 -17.780 1.00 25.70 216 THR A C 1
ATOM 1694 O O . THR A 1 216 ? 18.266 13.099 -18.641 1.00 24.39 216 THR A O 1
ATOM 1698 N N . LEU A 1 217 ? 19.387 12.181 -16.912 1.00 25.98 217 LEU A N 1
ATOM 1699 C CA . LEU A 1 217 ? 18.588 10.963 -16.885 1.00 26.30 217 LEU A CA 1
ATOM 1700 C C . LEU A 1 217 ? 17.103 11.266 -16.782 1.00 26.93 217 LEU A C 1
ATOM 1701 O O . LEU A 1 217 ? 16.292 10.684 -17.487 1.00 27.73 217 LEU A O 1
ATOM 1706 N N . ARG A 1 218 ? 16.772 12.213 -15.918 1.00 27.84 218 ARG A N 1
ATOM 1707 C CA . ARG A 1 218 ? 15.403 12.709 -15.705 1.00 28.60 218 ARG A CA 1
ATOM 1708 C C . ARG A 1 218 ? 14.771 13.333 -16.941 1.00 27.97 218 ARG A C 1
ATOM 1709 O O . ARG A 1 218 ? 13.555 13.269 -17.135 1.00 28.15 218 ARG A O 1
ATOM 1717 N N . SER A 1 219 ? 15.589 13.976 -17.769 1.00 27.62 219 SER A N 1
ATOM 1718 C CA . SER A 1 219 ? 15.087 14.656 -18.972 1.00 26.71 219 SER A CA 1
ATOM 1719 C C . SER A 1 219 ? 14.595 13.704 -20.067 1.00 27.03 219 SER A C 1
ATOM 1720 O O . SER A 1 219 ? 13.957 14.142 -21.019 1.00 26.91 219 SER A O 1
ATOM 1723 N N . PHE A 1 220 ? 14.894 12.416 -19.937 1.00 27.31 220 PHE A N 1
ATOM 1724 C CA . PHE A 1 220 ? 14.399 11.409 -20.877 1.00 27.65 220 PHE A CA 1
ATOM 1725 C C . PHE A 1 220 ? 13.000 10.959 -20.503 1.00 28.18 220 PHE A C 1
ATOM 1726 O O . PHE A 1 220 ? 12.809 10.306 -19.489 1.00 27.23 220 PHE A O 1
ATOM 1734 N N . LYS A 1 221 ? 12.039 11.282 -21.365 1.00 29.70 221 LYS A N 1
ATOM 1735 C CA . LYS A 1 221 ? 10.658 10.784 -21.271 1.00 31.17 221 LYS A CA 1
ATOM 1736 C C . LYS A 1 221 ? 10.584 9.268 -20.998 1.00 31.29 221 LYS A C 1
ATOM 1737 O O . LYS A 1 221 ? 9.745 8.806 -20.226 1.00 30.85 221 LYS A O 1
ATOM 1743 N N . LYS A 1 222 ? 11.472 8.507 -21.636 1.00 32.04 222 LYS A N 1
ATOM 1744 C CA . LYS A 1 222 ? 11.464 7.061 -21.510 1.00 32.79 222 LYS A CA 1
ATOM 1745 C C . LYS A 1 222 ? 12.043 6.601 -20.182 1.00 33.35 222 LYS A C 1
ATOM 1746 O O . LYS A 1 222 ? 11.704 5.519 -19.712 1.00 33.52 222 LYS A O 1
ATOM 1752 N N . PHE A 1 223 ? 12.895 7.408 -19.558 1.00 33.87 223 PHE A N 1
ATOM 1753 C CA . PHE A 1 223 ? 13.253 7.136 -18.173 1.00 34.32 223 PHE A CA 1
ATOM 1754 C C . PHE A 1 223 ? 12.053 7.381 -17.247 1.00 34.91 223 PHE A C 1
ATOM 1755 O O . PHE A 1 223 ? 11.765 6.553 -16.388 1.00 34.20 223 PHE A O 1
ATOM 1763 N N . ARG A 1 224 ? 11.364 8.508 -17.429 1.00 36.09 224 ARG A N 1
ATOM 1764 C CA . ARG A 1 224 ? 10.221 8.880 -16.573 1.00 37.55 224 ARG A CA 1
ATOM 1765 C C . ARG A 1 224 ? 9.118 7.823 -16.544 1.00 38.80 224 ARG A C 1
ATOM 1766 O O . ARG A 1 224 ? 8.501 7.585 -15.514 1.00 38.32 224 ARG A O 1
ATOM 1774 N N . GLU A 1 225 ? 8.859 7.222 -17.706 1.00 40.82 225 GLU A N 1
ATOM 1775 C CA . GLU A 1 225 ? 7.850 6.169 -17.851 1.00 42.01 225 GLU A CA 1
ATOM 1776 C C . GLU A 1 225 ? 8.202 4.870 -17.087 1.00 42.77 225 GLU A C 1
ATOM 1777 O O . GLU A 1 225 ? 7.305 4.111 -16.720 1.00 42.56 225 GLU A O 1
ATOM 1783 N N . LEU A 1 226 ? 9.496 4.617 -16.864 1.00 43.79 226 LEU A N 1
ATOM 1784 C CA . LEU A 1 226 ? 9.962 3.420 -16.132 1.00 44.88 226 LEU A CA 1
ATOM 1785 C C . LEU A 1 226 ? 10.354 3.734 -14.698 1.00 45.96 226 LEU A C 1
ATOM 1786 O O . LEU A 1 226 ? 10.444 2.832 -13.865 1.00 46.25 226 LEU A O 1
ATOM 1791 N N . TYR A 1 227 ? 10.618 5.011 -14.431 1.00 47.49 227 TYR A N 1
ATOM 1792 C CA . TYR A 1 227 ? 11.035 5.500 -13.107 1.00 48.61 227 TYR A CA 1
ATOM 1793 C C . TYR A 1 227 ? 9.990 5.146 -12.043 1.00 50.13 227 TYR A C 1
ATOM 1794 O O . TYR A 1 227 ? 8.828 5.554 -12.135 1.00 50.50 227 TYR A O 1
ATOM 1803 N N . ASP A 1 228 ? 10.427 4.392 -11.036 1.00 51.83 228 ASP A N 1
ATOM 1804 C CA . ASP A 1 228 ? 9.560 3.918 -9.966 1.00 52.68 228 ASP A CA 1
ATOM 1805 C C . ASP A 1 228 ? 9.922 4.630 -8.668 1.00 53.50 228 ASP A C 1
ATOM 1806 O O . ASP A 1 228 ? 10.778 4.159 -7.908 1.00 53.01 228 ASP A O 1
ATOM 1811 N N . LEU A 1 229 ? 9.252 5.765 -8.435 1.00 54.78 229 LEU A N 1
ATOM 1812 C CA . LEU A 1 229 ? 9.410 6.586 -7.221 1.00 55.58 229 LEU A CA 1
ATOM 1813 C C . LEU A 1 229 ? 9.152 5.818 -5.912 1.00 56.63 229 LEU A C 1
ATOM 1814 O O . LEU A 1 229 ? 9.669 6.200 -4.866 1.00 56.61 229 LEU A O 1
ATOM 1819 N N . SER A 1 230 ? 8.357 4.749 -5.970 1.00 57.96 230 SER A N 1
ATOM 1820 C CA . SER A 1 230 ? 8.022 3.966 -4.774 1.00 59.05 230 SER A CA 1
ATOM 1821 C C . SER A 1 230 ? 9.244 3.371 -4.086 1.00 59.96 230 SER A C 1
ATOM 1822 O O . SER A 1 230 ? 10.171 2.892 -4.742 1.00 60.36 230 SER A O 1
ATOM 1825 N N . ARG A 1 231 ? 9.233 3.403 -2.756 1.00 60.86 231 ARG A N 1
ATOM 1826 C CA . ARG A 1 231 ? 10.293 2.783 -1.952 1.00 61.60 231 ARG A CA 1
ATOM 1827 C C . ARG A 1 231 ? 9.862 2.657 -0.496 1.00 61.63 231 ARG A C 1
ATOM 1828 O O . ARG A 1 231 ? 8.894 3.297 -0.083 1.00 61.95 231 ARG A O 1
ATOM 1836 N N . GLY A 1 232 ? 10.563 1.828 0.274 1.00 61.66 232 GLY A N 1
ATOM 1837 C CA . GLY A 1 232 ? 10.321 1.766 1.718 1.00 61.81 232 GLY A CA 1
ATOM 1838 C C . GLY A 1 232 ? 11.257 0.862 2.504 1.00 61.79 232 GLY A C 1
ATOM 1839 O O . GLY A 1 232 ? 10.880 -0.262 2.861 1.00 62.49 232 GLY A O 1
ATOM 1840 N N . SER A 1 233 ? 12.465 1.359 2.796 1.00 61.24 233 SER A N 1
ATOM 1841 C CA . SER A 1 233 ? 13.504 0.603 3.530 1.00 60.77 233 SER A CA 1
ATOM 1842 C C . SER A 1 233 ? 13.655 -0.852 3.050 1.00 59.77 233 SER A C 1
ATOM 1843 O O . SER A 1 233 ? 14.121 -1.737 3.794 1.00 60.02 233 SER A O 1
ATOM 1846 N N . GLU A 1 234 ? 13.301 -1.059 1.779 1.00 57.92 234 GLU A N 1
ATOM 1847 C CA . GLU A 1 234 ? 13.081 -2.380 1.208 1.00 56.34 234 GLU A CA 1
ATOM 1848 C C . GLU A 1 234 ? 14.411 -3.009 0.758 1.00 54.16 234 GLU A C 1
ATOM 1849 O O . GLU A 1 234 ? 14.448 -4.196 0.406 1.00 54.56 234 GLU A O 1
ATOM 1855 N N . SER A 1 235 ? 15.485 -2.211 0.769 1.00 51.17 235 SER A N 1
ATOM 1856 C CA . SER A 1 235 ? 16.812 -2.644 0.327 1.00 48.43 235 SER A CA 1
ATOM 1857 C C . SER A 1 235 ? 17.908 -2.082 1.228 1.00 46.27 235 SER A C 1
ATOM 1858 O O . SER A 1 235 ? 17.702 -1.077 1.911 1.00 45.85 235 SER A O 1
ATOM 1861 N N . ALA A 1 236 ? 19.070 -2.740 1.230 1.00 43.66 236 ALA A N 1
ATOM 1862 C CA . ALA A 1 236 ? 20.279 -2.191 1.854 1.00 41.93 236 ALA A CA 1
ATOM 1863 C C . ALA A 1 236 ? 20.627 -0.792 1.309 1.00 40.52 236 ALA A C 1
ATOM 1864 O O . ALA A 1 236 ? 21.045 0.079 2.069 1.00 39.85 236 ALA A O 1
ATOM 1866 N N . ALA A 1 237 ? 20.467 -0.599 -0.008 1.00 38.83 237 ALA A N 1
ATOM 1867 C CA . ALA A 1 237 ? 20.720 0.709 -0.651 1.00 38.43 237 ALA A CA 1
ATOM 1868 C C . ALA A 1 237 ? 19.873 1.793 0.004 1.00 37.83 237 ALA A C 1
ATOM 1869 O O . ALA A 1 237 ? 20.358 2.839 0.396 1.00 37.62 237 ALA A O 1
ATOM 1871 N N . GLU A 1 238 ? 18.593 1.491 0.161 1.00 37.90 238 GLU A N 1
ATOM 1872 C CA . GLU A 1 238 ? 17.616 2.417 0.729 1.00 37.50 238 GLU A CA 1
ATOM 1873 C C . GLU A 1 238 ? 17.840 2.700 2.216 1.00 37.11 238 GLU A C 1
ATOM 1874 O O . GLU A 1 238 ? 17.800 3.845 2.668 1.00 36.71 238 GLU A O 1
ATOM 1880 N N . LEU A 1 239 ? 18.050 1.646 2.980 1.00 37.37 239 LEU A N 1
ATOM 1881 C CA . LEU A 1 239 ? 18.461 1.771 4.375 1.00 37.77 239 LEU A CA 1
ATOM 1882 C C . LEU A 1 239 ? 19.701 2.664 4.576 1.00 37.27 239 LEU A C 1
ATOM 1883 O O . LEU A 1 239 ? 19.748 3.495 5.491 1.00 37.59 239 LEU A O 1
ATOM 1888 N N . ALA A 1 240 ? 20.717 2.471 3.745 1.00 36.49 240 ALA A N 1
ATOM 1889 C CA . ALA A 1 240 ? 21.928 3.287 3.836 1.00 36.00 240 ALA A CA 1
ATOM 1890 C C . ALA A 1 240 ? 21.694 4.803 3.693 1.00 35.27 240 ALA A C 1
ATOM 1891 O O . ALA A 1 240 ? 22.480 5.578 4.225 1.00 36.50 240 ALA A O 1
ATOM 1893 N N . CYS A 1 241 ? 20.642 5.226 2.995 1.00 33.92 241 CYS A N 1
ATOM 1894 C CA . CYS A 1 241 ? 20.375 6.655 2.765 1.00 33.31 241 CYS A CA 1
ATOM 1895 C C . CYS A 1 241 ? 19.600 7.379 3.865 1.00 33.76 241 CYS A C 1
ATOM 1896 O O . CYS A 1 241 ? 19.630 8.613 3.936 1.00 32.89 241 CYS A O 1
ATOM 1899 N N . LYS A 1 242 ? 18.872 6.626 4.692 1.00 34.72 242 LYS A N 1
ATOM 1900 C CA . LYS A 1 242 ? 17.956 7.220 5.677 1.00 35.34 242 LYS A CA 1
ATOM 1901 C C . LYS A 1 242 ? 18.670 8.161 6.658 1.00 34.17 242 LYS A C 1
ATOM 1902 O O . LYS A 1 242 ? 18.089 9.158 7.078 1.00 33.88 242 LYS A O 1
ATOM 1908 N N . ASN A 1 243 ? 19.935 7.892 6.970 1.00 32.93 243 ASN A N 1
ATOM 1909 C CA . ASN A 1 243 ? 20.695 8.768 7.859 1.00 32.85 243 ASN A CA 1
ATOM 1910 C C . ASN A 1 243 ? 21.616 9.781 7.192 1.00 32.13 243 ASN A C 1
ATOM 1911 O O . ASN A 1 243 ? 22.326 10.505 7.885 1.00 31.96 243 ASN A O 1
ATOM 1916 N N . LEU A 1 244 ? 21.517 9.898 5.868 1.00 31.17 244 LEU A N 1
ATOM 1917 C CA . LEU A 1 244 ? 22.405 10.735 5.043 1.00 30.96 244 LEU A CA 1
ATOM 1918 C C . LEU A 1 244 ? 21.608 11.753 4.200 1.00 31.04 244 LEU A C 1
ATOM 1919 O O . LEU A 1 244 ? 22.068 12.211 3.153 1.00 30.53 244 LEU A O 1
ATOM 1924 N N . GLY A 1 245 ? 20.426 12.137 4.687 1.00 31.02 245 GLY A N 1
ATOM 1925 C CA . GLY A 1 245 ? 19.559 13.066 3.973 1.00 30.94 245 GLY A CA 1
ATOM 1926 C C . GLY A 1 245 ? 20.085 14.471 3.753 1.00 30.92 245 GLY A C 1
ATOM 1927 O O . GLY A 1 245 ? 19.502 15.242 3.014 1.00 30.17 245 GLY A O 1
ATOM 1928 N N . GLU A 1 246 ? 21.174 14.813 4.415 1.00 31.22 246 GLU A N 1
ATOM 1929 C CA . GLU A 1 246 ? 21.851 16.063 4.166 1.00 31.95 246 GLU A CA 1
ATOM 1930 C C . GLU A 1 246 ? 22.609 16.105 2.817 1.00 31.18 246 GLU A C 1
ATOM 1931 O O . GLU A 1 246 ? 22.764 17.192 2.232 1.00 30.65 246 GLU A O 1
ATOM 1937 N N . VAL A 1 247 ? 23.073 14.944 2.328 1.00 29.99 247 VAL A N 1
ATOM 1938 C CA . VAL A 1 247 ? 23.905 14.876 1.109 1.00 29.63 247 VAL A CA 1
ATOM 1939 C C . VAL A 1 247 ? 23.461 13.881 0.027 1.00 28.60 247 VAL A C 1
ATOM 1940 O O . VAL A 1 247 ? 23.984 13.887 -1.076 1.00 28.37 247 VAL A O 1
ATOM 1944 N N . VAL A 1 248 ? 22.474 13.072 0.346 1.00 28.45 248 VAL A N 1
ATOM 1945 C CA . VAL A 1 248 ? 22.067 11.938 -0.454 1.00 28.49 248 VAL A CA 1
ATOM 1946 C C . VAL A 1 248 ? 20.551 11.961 -0.579 1.00 28.55 248 VAL A C 1
ATOM 1947 O O . VAL A 1 248 ? 19.856 12.319 0.366 1.00 28.11 248 VAL A O 1
ATOM 1951 N N . SER A 1 249 ? 20.050 11.598 -1.753 1.00 27.77 249 SER A N 1
ATOM 1952 C CA . SER A 1 249 ? 18.648 11.475 -1.970 1.00 27.78 249 SER A CA 1
ATOM 1953 C C . SER A 1 249 ? 18.360 10.160 -2.670 1.00 27.78 249 SER A C 1
ATOM 1954 O O . SER A 1 249 ? 18.901 9.876 -3.748 1.00 27.61 249 SER A O 1
ATOM 1957 N N . PHE A 1 250 ? 17.508 9.364 -2.047 1.00 27.60 250 PHE A N 1
ATOM 1958 C CA . PHE A 1 250 ? 17.044 8.134 -2.607 1.00 27.81 250 PHE A CA 1
ATOM 1959 C C . PHE A 1 250 ? 15.862 8.444 -3.504 1.00 28.14 250 PHE A C 1
ATOM 1960 O O . PHE A 1 250 ? 14.895 9.045 -3.068 1.00 27.66 250 PHE A O 1
ATOM 1968 N N . LYS A 1 251 ? 15.961 8.019 -4.761 1.00 28.81 251 LYS A N 1
ATOM 1969 C CA . LYS A 1 251 ? 15.005 8.398 -5.791 1.00 29.59 251 LYS A CA 1
ATOM 1970 C C . LYS A 1 251 ? 13.979 7.327 -6.115 1.00 30.43 251 LYS A C 1
ATOM 1971 O O . LYS A 1 251 ? 12.909 7.650 -6.627 1.00 31.90 251 LYS A O 1
ATOM 1977 N N . GLY A 1 252 ? 14.297 6.064 -5.857 1.00 30.88 252 GLY A N 1
ATOM 1978 C CA . GLY A 1 252 ? 13.436 4.973 -6.265 1.00 31.11 252 GLY A CA 1
ATOM 1979 C C . GLY A 1 252 ? 14.222 3.877 -6.938 1.00 31.69 252 GLY A C 1
ATOM 1980 O O . GLY A 1 252 ? 15.406 3.722 -6.692 1.00 31.36 252 GLY A O 1
ATOM 1981 N N . TYR A 1 253 ? 13.546 3.131 -7.804 1.00 32.97 253 TYR A N 1
ATOM 1982 C CA . TYR A 1 253 ? 14.106 1.959 -8.457 1.00 33.75 253 TYR A CA 1
ATOM 1983 C C . TYR A 1 253 ? 13.852 1.987 -9.955 1.00 34.30 253 TYR A C 1
ATOM 1984 O O . TYR A 1 253 ? 12.877 2.587 -10.428 1.00 34.99 253 TYR A O 1
ATOM 1993 N N . LEU A 1 254 ? 14.763 1.349 -10.687 1.00 34.39 254 LEU A N 1
ATOM 1994 C CA . LEU A 1 254 ? 14.627 1.095 -12.115 1.00 34.81 254 LEU A CA 1
ATOM 1995 C C . LEU A 1 254 ? 14.770 -0.412 -12.265 1.00 34.69 254 LEU A C 1
ATOM 1996 O O . LEU A 1 254 ? 15.856 -0.924 -12.465 1.00 35.49 254 LEU A O 1
ATOM 2001 N N . GLY A 1 255 ? 13.674 -1.138 -12.101 1.00 34.48 255 GLY A N 1
ATOM 2002 C CA . GLY A 1 255 ? 13.757 -2.588 -12.007 1.00 34.23 255 GLY A CA 1
ATOM 2003 C C . GLY A 1 255 ? 14.359 -2.924 -10.657 1.00 33.86 255 GLY A C 1
ATOM 2004 O O . GLY A 1 255 ? 13.851 -2.479 -9.644 1.00 33.06 255 GLY A O 1
ATOM 2005 N N . ASP A 1 256 ? 15.457 -3.683 -10.646 1.00 33.64 256 ASP A N 1
ATOM 2006 C CA . ASP A 1 256 ? 16.129 -4.036 -9.384 1.00 33.19 256 ASP A CA 1
ATOM 2007 C C . ASP A 1 256 ? 17.311 -3.123 -9.065 1.00 31.49 256 ASP A C 1
ATOM 2008 O O . ASP A 1 256 ? 18.101 -3.420 -8.178 1.00 32.12 256 ASP A O 1
ATOM 2013 N N . LEU A 1 257 ? 17.388 -1.987 -9.755 1.00 29.43 257 LEU A N 1
ATOM 2014 C CA . LEU A 1 257 ? 18.459 -1.016 -9.596 1.00 27.48 257 LEU A CA 1
ATOM 2015 C C . LEU A 1 257 ? 17.996 0.153 -8.745 1.00 26.84 257 LEU A C 1
ATOM 2016 O O . LEU A 1 257 ? 17.098 0.892 -9.136 1.00 26.80 257 LEU A O 1
ATOM 2021 N N . ALA A 1 258 ? 18.594 0.305 -7.567 1.00 25.57 258 ALA A N 1
ATOM 2022 C CA . ALA A 1 258 ? 18.265 1.408 -6.668 1.00 24.85 258 ALA A CA 1
ATOM 2023 C C . ALA A 1 258 ? 18.942 2.661 -7.184 1.00 24.44 258 ALA A C 1
ATOM 2024 O O . ALA A 1 258 ? 20.069 2.599 -7.687 1.00 24.26 258 ALA A O 1
ATOM 2026 N N . LEU A 1 259 ? 18.254 3.791 -7.023 1.00 24.45 259 LEU A N 1
ATOM 2027 C CA . LEU A 1 259 ? 18.664 5.062 -7.598 1.00 23.92 259 LEU A CA 1
ATOM 2028 C C . LEU A 1 259 ? 18.932 6.072 -6.500 1.00 23.09 259 LEU A C 1
ATOM 2029 O O . LEU A 1 259 ? 18.044 6.426 -5.731 1.00 24.35 259 LEU A O 1
ATOM 2034 N N . ILE A 1 260 ? 20.176 6.521 -6.442 1.00 22.97 260 ILE A N 1
ATOM 2035 C CA . ILE A 1 260 ? 20.682 7.413 -5.412 1.00 22.22 260 ILE A CA 1
ATOM 2036 C C . ILE A 1 260 ? 21.398 8.577 -6.108 1.00 22.44 260 ILE A C 1
ATOM 2037 O O . ILE A 1 260 ? 22.283 8.363 -6.952 1.00 21.86 260 ILE A O 1
ATOM 2042 N N . VAL A 1 261 ? 20.987 9.791 -5.772 1.00 22.32 261 VAL A N 1
ATOM 2043 C CA . VAL A 1 261 ? 21.707 10.986 -6.141 1.00 23.38 261 VAL A CA 1
ATOM 2044 C C . VAL A 1 261 ? 22.560 11.418 -4.963 1.00 24.50 261 VAL A C 1
ATOM 2045 O O . VAL A 1 261 ? 22.066 11.568 -3.854 1.00 24.44 261 VAL A O 1
ATOM 2049 N N . TYR A 1 262 ? 23.842 11.626 -5.229 1.00 26.12 262 TYR A N 1
ATOM 2050 C CA . TYR A 1 262 ? 24.829 11.855 -4.192 1.00 27.79 262 TYR A CA 1
ATOM 2051 C C . TYR A 1 262 ? 25.504 13.189 -4.435 1.00 28.32 262 TYR A C 1
ATOM 2052 O O . TYR A 1 262 ? 26.103 13.395 -5.463 1.00 28.72 262 TYR A O 1
ATOM 2061 N N . SER A 1 263 ? 25.406 14.076 -3.456 1.00 29.98 263 SER A N 1
ATOM 2062 C CA . SER A 1 263 ? 25.869 15.458 -3.571 1.00 31.37 263 SER A CA 1
ATOM 2063 C C . SER A 1 263 ? 26.823 15.856 -2.453 1.00 31.27 263 SER A C 1
ATOM 2064 O O . SER A 1 263 ? 27.056 17.033 -2.254 1.00 31.02 263 SER A O 1
ATOM 2067 N N . GLY A 1 264 ? 27.398 14.880 -1.749 1.00 31.88 264 GLY A N 1
ATOM 2068 C CA . GLY A 1 264 ? 28.368 15.167 -0.701 1.00 32.80 264 GLY A CA 1
ATOM 2069 C C . GLY A 1 264 ? 29.600 15.976 -1.112 1.00 33.50 264 GLY A C 1
ATOM 2070 O O . GLY A 1 264 ? 30.199 15.750 -2.164 1.00 32.33 264 GLY A O 1
ATOM 2071 N N . LYS A 1 265 ? 29.996 16.900 -0.246 1.00 35.07 265 LYS A N 1
ATOM 2072 C CA . LYS A 1 265 ? 31.165 17.726 -0.483 1.00 37.16 265 LYS A CA 1
ATOM 2073 C C . LYS A 1 265 ? 32.129 17.666 0.694 1.00 37.58 265 LYS A C 1
ATOM 2074 O O . LYS A 1 265 ? 31.766 17.305 1.819 1.00 36.66 265 LYS A O 1
ATOM 2080 N N . TYR A 1 266 ? 33.370 18.020 0.418 1.00 39.37 266 TYR A N 1
ATOM 2081 C CA . TYR A 1 266 ? 34.351 18.219 1.468 1.00 41.55 266 TYR A CA 1
ATOM 2082 C C . TYR A 1 266 ? 35.096 19.503 1.187 1.00 43.51 266 TYR A C 1
ATOM 2083 O O . TYR A 1 266 ? 35.042 20.045 0.077 1.00 43.05 266 TYR A O 1
ATOM 2092 N N . THR A 1 267 ? 35.805 19.981 2.199 1.00 46.47 267 THR A N 1
ATOM 2093 C CA . THR A 1 267 ? 36.720 21.094 2.007 1.00 48.89 267 THR A CA 1
ATOM 2094 C C . THR A 1 267 ? 38.160 20.562 2.038 1.00 51.05 267 THR A C 1
ATOM 2095 O O . THR A 1 267 ? 38.495 19.688 2.854 1.00 50.96 267 THR A O 1
ATOM 2099 N N . ASP A 1 268 ? 38.984 21.035 1.096 1.00 53.66 268 ASP A N 1
ATOM 2100 C CA . ASP A 1 268 ? 40.392 20.597 1.017 1.00 55.78 268 ASP A CA 1
ATOM 2101 C C . ASP A 1 268 ? 41.335 21.571 1.764 1.00 57.21 268 ASP A C 1
ATOM 2102 O O . ASP A 1 268 ? 40.888 22.612 2.276 1.00 57.43 268 ASP A O 1
ATOM 2107 N N . SER A 1 269 ? 42.625 21.213 1.838 1.00 58.93 269 SER A N 1
ATOM 2108 C CA . SER A 1 269 ? 43.651 22.022 2.540 1.00 59.73 269 SER A CA 1
ATOM 2109 C C . SER A 1 269 ? 43.530 23.506 2.205 1.00 60.21 269 SER A C 1
ATOM 2110 O O . SER A 1 269 ? 43.538 24.357 3.098 1.00 60.64 269 SER A O 1
ATOM 2113 N N . ASP A 1 270 ? 43.394 23.802 0.916 1.00 60.64 270 ASP A N 1
ATOM 2114 C CA . ASP A 1 270 ? 43.151 25.175 0.447 1.00 60.88 270 ASP A CA 1
ATOM 2115 C C . ASP A 1 270 ? 41.879 25.850 0.989 1.00 60.46 270 ASP A C 1
ATOM 2116 O O . ASP A 1 270 ? 41.722 27.074 0.859 1.00 60.52 270 ASP A O 1
ATOM 2121 N N . GLY A 1 271 ? 40.978 25.062 1.582 1.00 59.66 271 GLY A N 1
ATOM 2122 C CA . GLY A 1 271 ? 39.729 25.583 2.130 1.00 58.80 271 GLY A CA 1
ATOM 2123 C C . GLY A 1 271 ? 38.667 25.715 1.052 1.00 57.99 271 GLY A C 1
ATOM 2124 O O . GLY A 1 271 ? 37.671 26.433 1.232 1.00 58.16 271 GLY A O 1
ATOM 2125 N N . THR A 1 272 ? 38.876 25.013 -0.065 1.00 56.39 272 THR A N 1
ATOM 2126 C CA . THR A 1 272 ? 37.933 25.029 -1.183 1.00 55.14 272 THR A CA 1
ATOM 2127 C C . THR A 1 272 ? 36.990 23.794 -1.168 1.00 53.40 272 THR A C 1
ATOM 2128 O O . THR A 1 272 ? 37.395 22.674 -0.829 1.00 52.78 272 THR A O 1
ATOM 2132 N N . GLU A 1 273 ? 35.726 24.053 -1.515 1.00 51.34 273 GLU A N 1
ATOM 2133 C CA . GLU A 1 273 ? 34.660 23.048 -1.566 1.00 49.92 273 GLU A CA 1
ATOM 2134 C C . GLU A 1 273 ? 34.779 22.173 -2.809 1.00 47.58 273 GLU A C 1
ATOM 2135 O O . GLU A 1 273 ? 34.836 22.681 -3.917 1.00 47.12 273 GLU A O 1
ATOM 2141 N N . LYS A 1 274 ? 34.755 20.861 -2.623 1.00 45.17 274 LYS A N 1
ATOM 2142 C CA . LYS A 1 274 ? 34.796 19.932 -3.745 1.00 43.45 274 LYS A CA 1
ATOM 2143 C C . LYS A 1 274 ? 33.774 18.836 -3.550 1.00 41.19 274 LYS A C 1
ATOM 2144 O O . LYS A 1 274 ? 33.414 18.514 -2.415 1.00 40.48 274 LYS A O 1
ATOM 2150 N N . TYR A 1 275 ? 33.315 18.263 -4.658 1.00 38.58 275 TYR A N 1
ATOM 2151 C CA . TYR A 1 275 ? 32.458 17.082 -4.605 1.00 36.78 275 TYR A CA 1
ATOM 2152 C C . TYR A 1 275 ? 33.297 15.836 -4.418 1.00 34.69 275 TYR A C 1
ATOM 2153 O O . TYR A 1 275 ? 34.359 15.688 -5.008 1.00 34.66 275 TYR A O 1
ATOM 2162 N N . PHE A 1 276 ? 32.809 14.933 -3.596 1.00 32.28 276 PHE A N 1
ATOM 2163 C CA . PHE A 1 276 ? 33.352 13.582 -3.535 1.00 30.27 276 PHE A CA 1
ATOM 2164 C C . PHE A 1 276 ? 33.210 12.899 -4.880 1.00 28.86 276 PHE A C 1
ATOM 2165 O O . PHE A 1 276 ? 34.155 12.321 -5.394 1.00 29.47 276 PHE A O 1
ATOM 2173 N N . LEU A 1 277 ? 32.002 12.958 -5.422 1.00 27.87 277 LEU A N 1
ATOM 2174 C CA . LEU A 1 277 ? 31.672 12.389 -6.707 1.00 26.57 277 LEU A CA 1
ATOM 2175 C C . LEU A 1 277 ? 31.361 13.538 -7.654 1.00 27.05 277 LEU A C 1
ATOM 2176 O O . LEU A 1 277 ? 30.394 14.258 -7.447 1.00 27.44 277 LEU A O 1
ATOM 2181 N N . GLU A 1 278 ? 32.176 13.692 -8.685 1.00 27.11 278 GLU A N 1
ATOM 2182 C CA . GLU A 1 278 ? 31.960 14.715 -9.671 1.00 28.63 278 GLU A CA 1
ATOM 2183 C C . GLU A 1 278 ? 30.550 14.579 -10.209 1.00 27.86 278 GLU A C 1
ATOM 2184 O O . GLU A 1 278 ? 30.053 13.452 -10.409 1.00 28.07 278 GLU A O 1
ATOM 2190 N N . PRO A 1 279 ? 29.899 15.719 -10.437 1.00 27.04 279 PRO A N 1
ATOM 2191 C CA . PRO A 1 279 ? 28.480 15.713 -10.737 1.00 26.29 279 PRO A CA 1
ATOM 2192 C C . PRO A 1 279 ? 28.099 14.988 -12.009 1.00 24.45 279 PRO A C 1
ATOM 2193 O O . PRO A 1 279 ? 26.954 14.587 -12.122 1.00 23.65 279 PRO A O 1
ATOM 2197 N N . ASP A 1 280 ? 29.052 14.812 -12.929 1.00 23.96 280 ASP A N 1
ATOM 2198 C CA . ASP A 1 280 ? 28.817 14.148 -14.238 1.00 23.33 280 ASP A CA 1
ATOM 2199 C C . ASP A 1 280 ? 29.157 12.651 -14.238 1.00 22.22 280 ASP A C 1
ATOM 2200 O O . ASP A 1 280 ? 29.152 12.024 -15.297 1.00 20.59 280 ASP A O 1
ATOM 2205 N N . LEU A 1 281 ? 29.408 12.098 -13.046 1.00 21.50 281 LEU A N 1
ATOM 2206 C CA . LEU A 1 281 ? 29.706 10.673 -12.844 1.00 21.78 281 LEU A CA 1
ATOM 2207 C C . LEU A 1 281 ? 28.544 9.887 -12.213 1.00 21.56 281 LEU A C 1
ATOM 2208 O O . LEU A 1 281 ? 27.808 10.406 -11.351 1.00 22.05 281 LEU A O 1
ATOM 2213 N N . LEU A 1 282 ? 28.415 8.631 -12.650 1.00 21.13 282 LEU A N 1
ATOM 2214 C CA . LEU A 1 282 ? 27.511 7.649 -12.033 1.00 20.54 282 LEU A CA 1
ATOM 2215 C C . LEU A 1 282 ? 28.339 6.398 -11.783 1.00 20.89 282 LEU A C 1
ATOM 2216 O O . LEU A 1 282 ? 29.254 6.073 -12.565 1.00 21.26 282 LEU A O 1
ATOM 2221 N N . VAL A 1 283 ? 28.009 5.705 -10.700 1.00 20.74 283 VAL A N 1
ATOM 2222 C CA . VAL A 1 283 ? 28.676 4.492 -10.287 1.00 20.16 283 VAL A CA 1
ATOM 2223 C C . VAL A 1 283 ? 27.643 3.386 -10.193 1.00 20.79 283 VAL A C 1
ATOM 2224 O O . VAL A 1 283 ? 26.597 3.551 -9.577 1.00 21.35 283 VAL A O 1
ATOM 2228 N N . LEU A 1 284 ? 27.933 2.271 -10.846 1.00 21.29 284 LEU A N 1
ATOM 2229 C CA . LEU A 1 284 ? 27.123 1.075 -10.748 1.00 21.89 284 LEU A CA 1
ATOM 2230 C C . LEU A 1 284 ? 27.848 0.093 -9.857 1.00 22.08 284 LEU A C 1
ATOM 2231 O O . LEU A 1 284 ? 29.030 -0.190 -10.075 1.00 22.88 284 LEU A O 1
ATOM 2236 N N . GLY A 1 285 ? 27.152 -0.402 -8.840 1.00 22.11 285 GLY A N 1
ATOM 2237 C CA . GLY A 1 285 ? 27.734 -1.377 -7.926 1.00 22.31 285 GLY A CA 1
ATOM 2238 C C . GLY A 1 285 ? 26.710 -2.320 -7.345 1.00 22.41 285 GLY A C 1
ATOM 2239 O O . GLY A 1 285 ? 25.527 -2.287 -7.713 1.00 23.05 285 GLY A O 1
ATOM 2240 N N . ASN A 1 286 ? 27.174 -3.161 -6.431 1.00 22.65 286 ASN A N 1
ATOM 2241 C CA . ASN A 1 286 ? 26.331 -4.173 -5.770 1.00 23.14 286 ASN A CA 1
ATOM 2242 C C . ASN A 1 286 ? 26.533 -4.000 -4.266 1.00 22.78 286 ASN A C 1
ATOM 2243 O O . ASN A 1 286 ? 27.651 -4.083 -3.768 1.00 22.38 286 ASN A O 1
ATOM 2248 N N . THR A 1 287 ? 25.448 -3.736 -3.554 1.00 23.46 287 THR A N 1
ATOM 2249 C CA . THR A 1 287 ? 25.499 -3.517 -2.119 1.00 23.66 287 THR A CA 1
ATOM 2250 C C . THR A 1 287 ? 25.920 -4.757 -1.293 1.00 23.65 287 THR A C 1
ATOM 2251 O O . THR A 1 287 ? 26.158 -4.643 -0.114 1.00 23.88 287 THR A O 1
ATOM 2255 N N . ASN A 1 288 ? 25.976 -5.928 -1.913 1.00 23.97 288 ASN A N 1
ATOM 2256 C CA . ASN A 1 288 ? 26.568 -7.115 -1.290 1.00 24.20 288 ASN A CA 1
ATOM 2257 C C . ASN A 1 288 ? 28.108 -7.135 -1.345 1.00 23.63 288 ASN A C 1
ATOM 2258 O O . ASN A 1 288 ? 28.726 -7.977 -0.713 1.00 23.50 288 ASN A O 1
ATOM 2263 N N . ASN A 1 289 ? 28.713 -6.242 -2.133 1.00 23.37 289 ASN A N 1
ATOM 2264 C CA . ASN A 1 289 ? 30.175 -6.211 -2.357 1.00 22.76 289 ASN A CA 1
ATOM 2265 C C . ASN A 1 289 ? 30.808 -5.323 -1.264 1.00 22.65 289 ASN A C 1
ATOM 2266 O O . ASN A 1 289 ? 31.167 -4.148 -1.485 1.00 22.04 289 ASN A O 1
ATOM 2271 N N . LYS A 1 290 ? 30.876 -5.871 -0.064 1.00 21.75 290 LYS A N 1
ATOM 2272 C CA . LYS A 1 290 ? 31.255 -5.068 1.113 1.00 22.75 290 LYS A CA 1
ATOM 2273 C C . LYS A 1 290 ? 32.644 -5.397 1.570 1.00 21.65 290 LYS A C 1
ATOM 2274 O O . LYS A 1 290 ? 32.902 -6.513 1.958 1.00 20.85 290 LYS A O 1
ATOM 2280 N N . GLY A 1 291 ? 33.511 -4.398 1.536 1.00 22.83 291 GLY A N 1
ATOM 2281 C CA . GLY A 1 291 ? 34.845 -4.476 2.107 1.00 22.51 291 GLY A CA 1
ATOM 2282 C C . GLY A 1 291 ? 34.883 -3.770 3.440 1.00 22.90 291 GLY A C 1
ATOM 2283 O O . GLY A 1 291 ? 33.928 -3.815 4.209 1.00 23.00 291 GLY A O 1
ATOM 2284 N N . LEU A 1 292 ? 36.000 -3.117 3.741 1.00 23.10 292 LEU A N 1
ATOM 2285 C CA . LEU A 1 292 ? 36.188 -2.576 5.091 1.00 22.75 292 LEU A CA 1
ATOM 2286 C C . LEU A 1 292 ? 36.985 -1.301 5.100 1.00 22.02 292 LEU A C 1
ATOM 2287 O O . LEU A 1 292 ? 37.550 -0.892 4.091 1.00 21.59 292 LEU A O 1
ATOM 2292 N N . VAL A 1 293 ? 36.984 -0.645 6.257 1.00 21.99 293 VAL A N 1
ATOM 2293 C CA . VAL A 1 293 ? 37.973 0.383 6.550 1.00 21.44 293 VAL A CA 1
ATOM 2294 C C . VAL A 1 293 ? 38.900 -0.272 7.544 1.00 21.16 293 VAL A C 1
ATOM 2295 O O . VAL A 1 293 ? 38.483 -0.732 8.608 1.00 21.69 293 VAL A O 1
ATOM 2299 N N . ALA A 1 294 ? 40.163 -0.367 7.149 1.00 21.13 294 ALA A N 1
ATOM 2300 C CA . ALA A 1 294 ? 41.204 -0.944 7.971 1.00 21.11 294 ALA A CA 1
ATOM 2301 C C . ALA A 1 294 ? 41.880 0.190 8.709 1.00 21.36 294 ALA A C 1
ATOM 2302 O O . ALA A 1 294 ? 42.159 1.246 8.131 1.00 21.96 294 ALA A O 1
ATOM 2304 N N . TYR A 1 295 ? 42.147 -0.025 9.988 1.00 21.92 295 TYR A N 1
ATOM 2305 C CA . TYR A 1 295 ? 42.812 0.990 10.819 1.00 21.81 295 TYR A CA 1
ATOM 2306 C C . TYR A 1 295 ? 44.176 0.473 11.290 1.00 21.85 295 TYR A C 1
ATOM 2307 O O . TYR A 1 295 ? 44.266 -0.589 11.909 1.00 21.58 295 TYR A O 1
ATOM 2316 N N . GLY A 1 296 ? 45.231 1.225 10.994 1.00 21.53 296 GLY A N 1
ATOM 2317 C CA . GLY A 1 296 ? 46.531 0.903 11.511 1.00 22.27 296 GLY A CA 1
ATOM 2318 C C . GLY A 1 296 ? 46.550 1.272 12.970 1.00 22.69 296 GLY A C 1
ATOM 2319 O O . GLY A 1 296 ? 45.691 2.017 13.433 1.00 23.03 296 GLY A O 1
ATOM 2320 N N . ALA A 1 297 ? 47.527 0.745 13.694 1.00 23.34 297 ALA A N 1
ATOM 2321 C CA . ALA A 1 297 ? 47.705 1.073 15.121 1.00 23.95 297 ALA A CA 1
ATOM 2322 C C . ALA A 1 297 ? 47.906 2.568 15.376 1.00 23.97 297 ALA A C 1
ATOM 2323 O O . ALA A 1 297 ? 48.556 3.276 14.606 1.00 24.06 297 ALA A O 1
ATOM 2325 N N . ILE A 1 298 ? 47.355 3.010 16.498 1.00 24.99 298 ILE A N 1
ATOM 2326 C CA . ILE A 1 298 ? 47.609 4.340 17.018 1.00 25.84 298 ILE A CA 1
ATOM 2327 C C . ILE A 1 298 ? 49.060 4.387 17.493 1.00 27.06 298 ILE A C 1
ATOM 2328 O O . ILE A 1 298 ? 49.525 3.454 18.164 1.00 27.14 298 ILE A O 1
ATOM 2333 N N . MET A 1 299 ? 49.772 5.452 17.121 1.00 28.60 299 MET A N 1
ATOM 2334 C CA . MET A 1 299 ? 51.216 5.541 17.326 1.00 30.14 299 MET A CA 1
ATOM 2335 C C . MET A 1 299 ? 51.622 6.569 18.407 1.00 31.60 299 MET A C 1
ATOM 2336 O O . MET A 1 299 ? 52.801 6.688 18.727 1.00 32.61 299 MET A O 1
ATOM 2341 N N . ASP A 1 300 ? 50.642 7.262 18.975 1.00 32.75 300 ASP A N 1
ATOM 2342 C CA . ASP A 1 300 ? 50.842 8.187 20.091 1.00 33.46 300 ASP A CA 1
ATOM 2343 C C . ASP A 1 300 ? 51.465 7.506 21.320 1.00 34.53 300 ASP A C 1
ATOM 2344 O O . ASP A 1 300 ? 51.004 6.431 21.749 1.00 34.55 300 ASP A O 1
ATOM 2349 N N . GLN A 1 301 ? 52.485 8.146 21.905 1.00 35.22 301 GLN A N 1
ATOM 2350 C CA . GLN A 1 301 ? 53.198 7.536 23.020 1.00 36.23 301 GLN A CA 1
ATOM 2351 C C . GLN A 1 301 ? 52.272 7.158 24.164 1.00 35.86 301 GLN A C 1
ATOM 2352 O O . GLN A 1 301 ? 52.457 6.105 24.768 1.00 35.79 301 GLN A O 1
ATOM 2358 N N . GLU A 1 302 ? 51.279 7.997 24.462 1.00 36.17 302 GLU A N 1
ATOM 2359 C CA . GLU A 1 302 ? 50.378 7.716 25.586 1.00 36.32 302 GLU A CA 1
ATOM 2360 C C . GLU A 1 302 ? 49.449 6.566 25.235 1.00 35.83 302 GLU A C 1
ATOM 2361 O O . GLU A 1 302 ? 49.071 5.771 26.102 1.00 36.13 302 GLU A O 1
ATOM 2367 N N . ALA A 1 303 ? 49.066 6.488 23.965 1.00 35.05 303 ALA A N 1
ATOM 2368 C CA . ALA A 1 303 ? 48.361 5.311 23.459 1.00 34.89 303 ALA A CA 1
ATOM 2369 C C . ALA A 1 303 ? 49.268 4.081 23.608 1.00 34.63 303 ALA A C 1
ATOM 2370 O O . ALA A 1 303 ? 48.841 3.052 24.134 1.00 33.75 303 ALA A O 1
ATOM 2372 N N . VAL A 1 304 ? 50.518 4.205 23.161 1.00 35.38 304 VAL A N 1
ATOM 2373 C CA . VAL A 1 304 ? 51.498 3.092 23.270 1.00 36.55 304 VAL A CA 1
ATOM 2374 C C . VAL A 1 304 ? 51.756 2.706 24.741 1.00 37.14 304 VAL A C 1
ATOM 2375 O O . VAL A 1 304 ? 51.665 1.527 25.088 1.00 37.46 304 VAL A O 1
ATOM 2379 N N . ARG A 1 305 ? 52.031 3.698 25.593 1.00 37.91 305 ARG A N 1
ATOM 2380 C CA . ARG A 1 305 ? 52.252 3.465 27.043 1.00 38.30 305 ARG A CA 1
ATOM 2381 C C . ARG A 1 305 ? 51.138 2.646 27.704 1.00 37.58 305 ARG A C 1
ATOM 2382 O O . ARG A 1 305 ? 51.401 1.733 28.471 1.00 37.45 305 ARG A O 1
ATOM 2390 N N . THR A 1 306 ? 49.889 3.012 27.405 1.00 36.70 306 THR A N 1
ATOM 2391 C CA . THR A 1 306 ? 48.710 2.495 28.109 1.00 35.16 306 THR A CA 1
ATOM 2392 C C . THR A 1 306 ? 48.074 1.294 27.403 1.00 34.59 306 THR A C 1
ATOM 2393 O O . THR A 1 306 ? 46.972 0.856 27.766 1.00 34.36 306 THR A O 1
ATOM 2397 N N . GLY A 1 307 ? 48.783 0.757 26.407 1.00 33.69 307 GLY A N 1
ATOM 2398 C CA . GLY A 1 307 ? 48.285 -0.364 25.611 1.00 33.37 307 GLY A CA 1
ATOM 2399 C C . GLY A 1 307 ? 46.960 -0.103 24.895 1.00 32.46 307 GLY A C 1
ATOM 2400 O O . GLY A 1 307 ? 46.094 -0.989 24.869 1.00 32.19 307 GLY A O 1
ATOM 2401 N N . ALA A 1 308 ? 46.795 1.103 24.336 1.00 31.37 308 ALA A N 1
ATOM 2402 C CA . ALA A 1 308 ? 45.535 1.490 23.646 1.00 30.79 308 ALA A CA 1
ATOM 2403 C C . ALA A 1 308 ? 45.726 1.773 22.121 1.00 30.51 308 ALA A C 1
ATOM 2404 O O . ALA A 1 308 ? 44.975 2.557 21.495 1.00 30.16 308 ALA A O 1
ATOM 2406 N N . THR A 1 309 ? 46.723 1.102 21.534 1.00 30.06 309 THR A N 1
ATOM 2407 C CA . THR A 1 309 ? 47.127 1.303 20.150 1.00 29.34 309 THR A CA 1
ATOM 2408 C C . THR A 1 309 ? 46.137 0.710 19.133 1.00 28.94 309 THR A C 1
ATOM 2409 O O . THR A 1 309 ? 46.107 1.111 17.954 1.00 27.84 309 THR A O 1
ATOM 2413 N N . GLN A 1 310 ? 45.341 -0.256 19.575 1.00 28.74 310 GLN A N 1
ATOM 2414 C CA . GLN A 1 310 ? 44.424 -0.923 18.684 1.00 29.06 310 GLN A CA 1
ATOM 2415 C C . GLN A 1 310 ? 43.097 -0.229 18.794 1.00 28.54 310 GLN A C 1
ATOM 2416 O O . GLN A 1 310 ? 42.294 -0.554 19.648 1.00 29.22 310 GLN A O 1
ATOM 2422 N N . ASN A 1 311 ? 42.874 0.733 17.896 1.00 27.93 311 ASN A N 1
ATOM 2423 C CA . ASN A 1 311 ? 41.755 1.671 17.980 1.00 26.61 311 ASN A CA 1
ATOM 2424 C C . ASN A 1 311 ? 41.485 2.361 16.651 1.00 25.53 311 ASN A C 1
ATOM 2425 O O . ASN A 1 311 ? 42.429 2.733 15.957 1.00 24.76 311 ASN A O 1
ATOM 2430 N N . MET A 1 312 ? 40.207 2.556 16.315 1.00 24.72 312 MET A N 1
ATOM 2431 C CA . MET A 1 312 ? 39.824 3.401 15.184 1.00 24.23 312 MET A CA 1
ATOM 2432 C C . MET A 1 312 ? 40.293 4.833 15.453 1.00 24.55 312 MET A C 1
ATOM 2433 O O . MET A 1 312 ? 40.964 5.458 14.627 1.00 23.38 312 MET A O 1
ATOM 2438 N N . PHE A 1 313 ? 39.964 5.312 16.649 1.00 25.50 313 PHE A N 1
ATOM 2439 C CA . PHE A 1 313 ? 40.203 6.694 17.080 1.00 26.01 313 PHE A CA 1
ATOM 2440 C C . PHE A 1 313 ? 40.846 6.708 18.438 1.00 26.10 313 PHE A C 1
ATOM 2441 O O . PHE A 1 313 ? 40.561 5.855 19.278 1.00 27.33 313 PHE A O 1
ATOM 2449 N N . TYR A 1 314 ? 41.688 7.703 18.659 1.00 25.85 314 TYR A N 1
ATOM 2450 C CA . TYR A 1 314 ? 42.300 7.923 19.951 1.00 25.80 314 TYR A CA 1
ATOM 2451 C C . TYR A 1 314 ? 42.336 9.429 20.228 1.00 25.51 314 TYR A C 1
ATOM 2452 O O . TYR A 1 314 ? 43.171 10.144 19.682 1.00 23.91 314 TYR A O 1
ATOM 2461 N N . PRO A 1 315 ? 41.403 9.902 21.064 1.00 26.15 315 PRO A N 1
ATOM 2462 C CA . PRO A 1 315 ? 41.285 11.301 21.422 1.00 26.63 315 PRO A CA 1
ATOM 2463 C C . PRO A 1 315 ? 42.164 11.683 22.603 1.00 26.85 315 PRO A C 1
ATOM 2464 O O . PRO A 1 315 ? 42.401 10.870 23.502 1.00 27.47 315 PRO A O 1
ATOM 2468 N N . LYS A 1 316 ? 42.693 12.902 22.564 1.00 26.93 316 LYS A N 1
ATOM 2469 C CA . LYS A 1 316 ? 43.563 13.417 23.617 1.00 26.85 316 LYS A CA 1
ATOM 2470 C C . LYS A 1 316 ? 43.125 14.821 23.913 1.00 25.97 316 LYS A C 1
ATOM 2471 O O . LYS A 1 316 ? 42.794 15.553 22.998 1.00 25.20 316 LYS A O 1
ATOM 2477 N N . ASN A 1 317 ? 43.142 15.199 25.186 1.00 25.86 317 ASN A N 1
ATOM 2478 C CA . ASN A 1 317 ? 42.927 16.594 25.592 1.00 26.01 317 ASN A CA 1
ATOM 2479 C C . ASN A 1 317 ? 44.118 17.001 26.471 1.00 26.67 317 ASN A C 1
ATOM 2480 O O . ASN A 1 317 ? 44.525 16.234 27.335 1.00 25.97 317 ASN A O 1
ATOM 2485 N N . TRP A 1 318 ? 44.704 18.173 26.231 1.00 27.83 318 TRP A N 1
ATOM 2486 C CA . TRP A 1 318 ? 45.819 18.633 27.069 1.00 29.18 318 TRP A CA 1
ATOM 2487 C C . TRP A 1 318 ? 45.888 20.146 27.087 1.00 30.54 318 TRP A C 1
ATOM 2488 O O . TRP A 1 318 ? 45.361 20.799 26.202 1.00 30.07 318 TRP A O 1
ATOM 2499 N N . ILE A 1 319 ? 46.509 20.669 28.147 1.00 32.95 319 ILE A N 1
ATOM 2500 C CA . ILE A 1 319 ? 46.707 22.103 28.380 1.00 34.90 319 ILE A CA 1
ATOM 2501 C C . ILE A 1 319 ? 48.207 22.333 28.443 1.00 37.17 319 ILE A C 1
ATOM 2502 O O . ILE A 1 319 ? 48.900 21.696 29.230 1.00 36.67 319 ILE A O 1
ATOM 2507 N N . GLU A 1 320 ? 48.699 23.229 27.597 1.00 40.25 320 GLU A N 1
ATOM 2508 C CA . GLU A 1 320 ? 50.115 23.546 27.527 1.00 42.60 320 GLU A CA 1
ATOM 2509 C C . GLU A 1 320 ? 50.391 24.741 28.402 1.00 44.50 320 GLU A C 1
ATOM 2510 O O . GLU A 1 320 ? 49.512 25.588 28.585 1.00 45.32 320 GLU A O 1
ATOM 2516 N N . ASP A 1 321 ? 51.603 24.826 28.943 1.00 46.49 321 ASP A N 1
ATOM 2517 C CA . ASP A 1 321 ? 51.984 25.993 29.743 1.00 47.83 321 ASP A CA 1
ATOM 2518 C C . ASP A 1 321 ? 52.565 27.085 28.862 1.00 48.23 321 ASP A C 1
ATOM 2519 O O . ASP A 1 321 ? 53.259 26.808 27.885 1.00 48.69 321 ASP A O 1
ATOM 2524 N N . GLY A 1 322 ? 52.249 28.325 29.212 1.00 48.66 322 GLY A N 1
ATOM 2525 C CA . GLY A 1 322 ? 52.609 29.483 28.402 1.00 48.78 322 GLY A CA 1
ATOM 2526 C C . GLY A 1 322 ? 52.009 30.722 29.029 1.00 49.04 322 GLY A C 1
ATOM 2527 O O . GLY A 1 322 ? 51.243 30.613 30.003 1.00 49.03 322 GLY A O 1
ATOM 2528 N N . ASP A 1 323 ? 52.362 31.895 28.490 1.00 49.24 323 ASP A N 1
ATOM 2529 C CA . ASP A 1 323 ? 51.848 33.182 29.015 1.00 49.23 323 ASP A CA 1
ATOM 2530 C C . ASP A 1 323 ? 50.327 33.173 28.896 1.00 48.24 323 ASP A C 1
ATOM 2531 O O . ASP A 1 323 ? 49.628 33.579 29.830 1.00 48.56 323 ASP A O 1
ATOM 2536 N N . PRO A 1 324 ? 49.819 32.740 27.730 1.00 46.96 324 PRO A N 1
ATOM 2537 C CA . PRO A 1 324 ? 48.530 32.068 27.700 1.00 45.83 324 PRO A CA 1
ATOM 2538 C C . PRO A 1 324 ? 48.782 30.557 27.709 1.00 44.19 324 PRO A C 1
ATOM 2539 O O . PRO A 1 324 ? 49.583 30.054 26.902 1.00 44.14 324 PRO A O 1
ATOM 2543 N N . ALA A 1 325 ? 48.143 29.841 28.628 1.00 42.05 325 ALA A N 1
ATOM 2544 C CA . ALA A 1 325 ? 48.131 28.391 28.548 1.00 40.26 325 ALA A CA 1
ATOM 2545 C C . ALA A 1 325 ? 47.085 28.021 27.485 1.00 38.68 325 ALA A C 1
ATOM 2546 O O . ALA A 1 325 ? 45.932 28.420 27.590 1.00 39.18 325 ALA A O 1
ATOM 2548 N N . ILE A 1 326 ? 47.492 27.294 26.449 1.00 36.32 326 ILE A N 1
ATOM 2549 C CA . ILE A 1 326 ? 46.566 26.879 25.396 1.00 34.23 326 ILE A CA 1
ATOM 2550 C C . ILE A 1 326 ? 46.154 25.418 25.572 1.00 32.02 326 ILE A C 1
ATOM 2551 O O . ILE A 1 326 ? 46.987 24.548 25.788 1.00 31.72 326 ILE A O 1
ATOM 2556 N N . GLU A 1 327 ? 44.849 25.178 25.501 1.00 29.70 327 GLU A N 1
ATOM 2557 C CA . GLU A 1 327 ? 44.285 23.851 25.613 1.00 28.35 327 GLU A CA 1
ATOM 2558 C C . GLU A 1 327 ? 43.925 23.326 24.215 1.00 27.07 327 GLU A C 1
ATOM 2559 O O . GLU A 1 327 ? 43.453 24.076 23.379 1.00 25.00 327 GLU A O 1
ATOM 2565 N N . TYR A 1 328 ? 44.186 22.036 23.984 1.00 26.58 328 TYR A N 1
ATOM 2566 C CA . TYR A 1 328 ? 43.920 21.368 22.702 1.00 26.57 328 TYR A CA 1
ATOM 2567 C C . TYR A 1 328 ? 43.132 20.096 22.935 1.00 25.51 328 TYR A C 1
ATOM 2568 O O . TYR A 1 328 ? 43.212 19.498 24.005 1.00 23.77 328 TYR A O 1
ATOM 2577 N N . VAL A 1 329 ? 42.359 19.721 21.919 1.00 24.51 329 VAL A N 1
ATOM 2578 C CA . VAL A 1 329 ? 41.832 18.370 21.773 1.00 24.55 329 VAL A CA 1
ATOM 2579 C C . VAL A 1 329 ? 42.314 17.883 20.401 1.00 24.21 329 VAL A C 1
ATOM 2580 O O . VAL A 1 329 ? 42.451 18.657 19.443 1.00 23.66 329 VAL A O 1
ATOM 2584 N N . GLN A 1 330 ? 42.617 16.600 20.329 1.00 24.03 330 GLN A N 1
ATOM 2585 C CA . GLN A 1 330 ? 43.161 16.002 19.124 1.00 23.82 330 GLN A CA 1
ATOM 2586 C C . GLN A 1 330 ? 42.730 14.549 19.038 1.00 23.39 330 GLN A C 1
ATOM 2587 O O . GLN A 1 330 ? 42.673 13.848 20.053 1.00 24.66 330 GLN A O 1
ATOM 2593 N N . THR A 1 331 ? 42.457 14.083 17.831 1.00 23.15 331 THR A N 1
ATOM 2594 C CA . THR A 1 331 ? 42.040 12.710 17.595 1.00 22.86 331 THR A CA 1
ATOM 2595 C C . THR A 1 331 ? 42.955 12.032 16.551 1.00 23.15 331 THR A C 1
ATOM 2596 O O . THR A 1 331 ? 43.039 12.468 15.393 1.00 22.50 331 THR A O 1
ATOM 2600 N N . HIS A 1 332 ? 43.627 10.969 16.992 1.00 22.73 332 HIS A N 1
ATOM 2601 C CA . HIS A 1 332 ? 44.461 10.119 16.149 1.00 22.80 332 HIS A CA 1
ATOM 2602 C C . HIS A 1 332 ? 43.641 9.048 15.443 1.00 22.57 332 HIS A C 1
ATOM 2603 O O . HIS A 1 332 ? 42.747 8.453 16.028 1.00 22.19 332 HIS A O 1
ATOM 2610 N N . SER A 1 333 ? 43.965 8.808 14.178 1.00 22.80 333 SER A N 1
ATOM 2611 C CA . SER A 1 333 ? 43.363 7.722 13.371 1.00 22.52 333 SER A CA 1
ATOM 2612 C C . SER A 1 333 ? 44.218 7.418 12.129 1.00 22.35 333 SER A C 1
ATOM 2613 O O . SER A 1 333 ? 44.821 8.322 11.555 1.00 21.67 333 SER A O 1
ATOM 2616 N N . ALA A 1 334 ? 44.233 6.152 11.709 1.00 22.21 334 ALA A N 1
ATOM 2617 C CA . ALA A 1 334 ? 45.010 5.716 10.532 1.00 22.04 334 ALA A CA 1
ATOM 2618 C C . ALA A 1 334 ? 44.173 4.780 9.669 1.00 21.75 334 ALA A C 1
ATOM 2619 O O . ALA A 1 334 ? 44.505 3.623 9.518 1.00 22.30 334 ALA A O 1
ATOM 2621 N N . PRO A 1 335 ? 43.085 5.297 9.092 1.00 22.80 335 PRO A N 1
ATOM 2622 C CA . PRO A 1 335 ? 42.159 4.526 8.268 1.00 23.38 335 PRO A CA 1
ATOM 2623 C C . PRO A 1 335 ? 42.577 4.373 6.813 1.00 23.67 335 PRO A C 1
ATOM 2624 O O . PRO A 1 335 ? 43.194 5.277 6.228 1.00 23.92 335 PRO A O 1
ATOM 2628 N N . GLN A 1 336 ? 42.210 3.224 6.242 1.00 23.96 336 GLN A N 1
ATOM 2629 C CA . GLN A 1 336 ? 42.375 2.942 4.820 1.00 23.02 336 GLN A CA 1
ATOM 2630 C C . GLN A 1 336 ? 41.246 2.013 4.360 1.00 22.28 336 GLN A C 1
ATOM 2631 O O . GLN A 1 336 ? 41.121 0.906 4.887 1.00 22.50 336 GLN A O 1
ATOM 2637 N N . PRO A 1 337 ? 40.391 2.475 3.427 1.00 21.76 337 PRO A N 1
ATOM 2638 C CA . PRO A 1 337 ? 39.395 1.596 2.820 1.00 22.20 337 PRO A CA 1
ATOM 2639 C C . PRO A 1 337 ? 40.029 0.454 2.008 1.00 22.11 337 PRO A C 1
ATOM 2640 O O . PRO A 1 337 ? 41.013 0.653 1.301 1.00 22.21 337 PRO A O 1
ATOM 2644 N N . VAL A 1 338 ? 39.486 -0.743 2.184 1.00 22.40 338 VAL A N 1
ATOM 2645 C CA . VAL A 1 338 ? 39.935 -1.910 1.461 1.00 22.74 338 VAL A CA 1
ATOM 2646 C C . VAL A 1 338 ? 38.696 -2.544 0.836 1.00 22.83 338 VAL A C 1
ATOM 2647 O O . VAL A 1 338 ? 37.791 -2.937 1.568 1.00 22.91 338 VAL A O 1
ATOM 2651 N N . PRO A 1 339 ? 38.664 -2.645 -0.498 1.00 22.75 339 PRO A N 1
ATOM 2652 C CA . PRO A 1 339 ? 37.456 -3.147 -1.150 1.00 23.40 339 PRO A CA 1
ATOM 2653 C C . PRO A 1 339 ? 37.365 -4.643 -1.061 1.00 23.83 339 PRO A C 1
ATOM 2654 O O . PRO A 1 339 ? 38.373 -5.309 -0.833 1.00 24.47 339 PRO A O 1
ATOM 2658 N N . ALA A 1 340 ? 36.155 -5.168 -1.222 1.00 24.69 340 ALA A N 1
ATOM 2659 C CA . ALA A 1 340 ? 35.966 -6.589 -1.360 1.00 24.43 340 ALA A CA 1
ATOM 2660 C C . ALA A 1 340 ? 36.462 -6.911 -2.763 1.00 24.97 340 ALA A C 1
ATOM 2661 O O . ALA A 1 340 ? 37.579 -7.372 -2.895 1.00 26.18 340 ALA A O 1
ATOM 2663 N N . ASP A 1 341 ? 35.684 -6.618 -3.801 1.00 25.17 341 ASP A N 1
ATOM 2664 C CA . ASP A 1 341 ? 36.074 -6.895 -5.187 1.00 25.69 341 ASP A CA 1
ATOM 2665 C C . ASP A 1 341 ? 35.905 -5.630 -6.058 1.00 26.03 341 ASP A C 1
ATOM 2666 O O . ASP A 1 341 ? 34.779 -5.245 -6.387 1.00 26.92 341 ASP A O 1
ATOM 2671 N N . ILE A 1 342 ? 37.026 -5.000 -6.425 1.00 25.69 342 ILE A N 1
ATOM 2672 C CA . ILE A 1 342 ? 37.015 -3.746 -7.203 1.00 25.88 342 ILE A CA 1
ATOM 2673 C C . ILE A 1 342 ? 36.418 -3.939 -8.605 1.00 26.12 342 ILE A C 1
ATOM 2674 O O . ILE A 1 342 ? 35.967 -2.988 -9.241 1.00 26.28 342 ILE A O 1
ATOM 2679 N N . ARG A 1 343 ? 36.403 -5.178 -9.081 1.00 26.34 343 ARG A N 1
ATOM 2680 C CA . ARG A 1 343 ? 35.949 -5.450 -10.444 1.00 26.65 343 ARG A CA 1
ATOM 2681 C C . ARG A 1 343 ? 34.434 -5.301 -10.598 1.00 25.27 343 ARG A C 1
ATOM 2682 O O . ARG A 1 343 ? 33.924 -5.287 -11.688 1.00 24.06 343 ARG A O 1
ATOM 2690 N N . LYS A 1 344 ? 33.730 -5.195 -9.484 1.00 25.30 344 LYS A N 1
ATOM 2691 C CA . LYS A 1 344 ? 32.277 -5.083 -9.466 1.00 25.32 344 LYS A CA 1
ATOM 2692 C C . LYS A 1 344 ? 31.762 -3.644 -9.419 1.00 24.95 344 LYS A C 1
ATOM 2693 O O . LYS A 1 344 ? 30.596 -3.414 -9.072 1.00 26.36 344 LYS A O 1
ATOM 2699 N N . PHE A 1 345 ? 32.623 -2.683 -9.753 1.00 24.57 345 PHE A N 1
ATOM 2700 C CA . PHE A 1 345 ? 32.263 -1.268 -9.840 1.00 24.25 345 PHE A CA 1
ATOM 2701 C C . PHE A 1 345 ? 32.474 -0.793 -11.260 1.00 23.88 345 PHE A C 1
ATOM 2702 O O . PHE A 1 345 ? 33.515 -1.071 -11.856 1.00 24.32 345 PHE A O 1
ATOM 2710 N N . VAL A 1 346 ? 31.464 -0.131 -11.825 1.00 22.68 346 VAL A N 1
ATOM 2711 C CA . VAL A 1 346 ? 31.581 0.509 -13.118 1.00 21.10 346 VAL A CA 1
ATOM 2712 C C . VAL A 1 346 ? 31.293 2.001 -12.916 1.00 20.59 346 VAL A C 1
ATOM 2713 O O . VAL A 1 346 ? 30.288 2.369 -12.332 1.00 20.34 346 VAL A O 1
ATOM 2717 N N . THR A 1 347 ? 32.182 2.858 -13.393 1.00 20.43 347 THR A N 1
ATOM 2718 C CA . THR A 1 347 ? 31.983 4.318 -13.321 1.00 20.27 347 THR A CA 1
ATOM 2719 C C . THR A 1 347 ? 31.856 4.911 -14.745 1.00 20.52 347 THR A C 1
ATOM 2720 O O . THR A 1 347 ? 32.651 4.612 -15.645 1.00 19.92 347 THR A O 1
ATOM 2724 N N . VAL A 1 348 ? 30.840 5.742 -14.926 1.00 20.69 348 VAL A N 1
ATOM 2725 C CA . VAL A 1 348 ? 30.559 6.344 -16.216 1.00 21.37 348 VAL A CA 1
ATOM 2726 C C . VAL A 1 348 ? 30.547 7.860 -16.105 1.00 21.95 348 VAL A C 1
ATOM 2727 O O . VAL A 1 348 ? 29.876 8.414 -15.240 1.00 22.82 348 VAL A O 1
ATOM 2731 N N . LYS A 1 349 ? 31.364 8.506 -16.940 1.00 22.39 349 LYS A N 1
ATOM 2732 C CA . LYS A 1 349 ? 31.352 9.956 -17.113 1.00 23.58 349 LYS A CA 1
ATOM 2733 C C . LYS A 1 349 ? 30.396 10.291 -18.237 1.00 23.39 349 LYS A C 1
ATOM 2734 O O . LYS A 1 349 ? 30.635 9.943 -19.388 1.00 24.02 349 LYS A O 1
ATOM 2740 N N . ILE A 1 350 ? 29.289 10.935 -17.916 1.00 23.87 350 ILE A N 1
ATOM 2741 C CA . ILE A 1 350 ? 28.324 11.241 -18.939 1.00 24.34 350 ILE A CA 1
ATOM 2742 C C . ILE A 1 350 ? 28.758 12.512 -19.678 1.00 25.00 350 ILE A C 1
ATOM 2743 O O . ILE A 1 350 ? 29.541 13.313 -19.195 1.00 25.12 350 ILE A O 1
ATOM 2748 N N . ALA A 1 351 ? 28.268 12.640 -20.886 1.00 24.80 351 ALA A N 1
ATOM 2749 C CA . ALA A 1 351 ? 28.550 13.796 -21.697 1.00 25.78 351 ALA A CA 1
ATOM 2750 C C . ALA A 1 351 ? 27.366 13.974 -22.615 1.00 25.12 351 ALA A C 1
ATOM 2751 O O . ALA A 1 351 ? 27.433 14.860 -23.433 1.00 27.81 351 ALA A O 1
#

Organism: Escherichia coli O6:H1 (strain CFT073 / ATCC 700928 / UPEC) (NCBI:txid199310)

Secondary structure (DSSP, 8-state):
--PPPHHHHHHHHT-S--HHHH---HHHHHHS-EEEE-SSSSEEGGG-S-TTS---EEEEEEETTEE-GGG-EEESEE----B--EEE--TTSPPPPPSS--GGGGGSHHHHHHHHHHHHHHHHHHHHHHHHHHHHHHHHHHSEEEE--TTS--EEEE----GGGEEEGGGS--GGGS-TTT--THHHHHHHHHTTSS---EEEE-HHHHHHHHT-HHHHHH-B---SS-SHHHHHHTT-TTTEEEEEEETTEEEEEE--EEE-TT--EEESS-TTEEEEE-TT---EEEEPPP--HHHHHTT--S-S-EEEEEE--SSSPPEEEEEEB-EEEE-S-GGG-EEEE--